Protein AF-A0A2I0K642-F1 (afdb_monomer)

Mean predicted aligned error: 12.82 Å

Organism: Punica granatum (NCBI:txid22663)

Foldseek 3Di:
DDDPDDDPPLPDQPPDLVVLVVLLVLDDPLLNVVLCLQVNDSVVVSPDDDPVVVVVQQVVQQDPVVRFRQDPNDTHPQDPCNVCVVVVNPDDDDDDQDQDPPDQLLVLLCVQQVNDSVVSCVQCVVVVRFKDFQVVLVVSLVVVSPDDDDDDHDRNNSSSSSQSCCCRPVNDDDRRIGTSSCSSVSVVSVVVSVVVVVVVVVVVVVVVVVVVVVVVVVVVVCPDDDD

InterPro domains:
  IPR056647 Domain of unknown function DUF7745 [PF24924] (45-188)

pLDDT: mean 76.32, std 14.75, range [29.03, 95.25]

Secondary structure (DSSP, 8-state):
-PPP-----GGG-SS-HHHHHHHHHHS-HHHHHHHHHHH--HHHHHHS---HHHHHHHHHHEETTTTEEEETTEEE---HHHHHHHTT--SPPP-------SS-HHHHHHHHHT--HHHHHHHHHHTTTTEEEHHHHHHHHHHHHTS--S----HHHHHHHHHHHIIIIIS--BTTEEETTHHHHHHHHHHHHHHHHHHHHHHHHHHHHHHHHHHHHHHHHT-----

Sequence (227 aa):
MSCPDSCPCLDRVTPSLEEITRIWRALRPVDCRYISAFVGDIPLLATRHVDWNFLEAAIAFWNPSHAVFDIQGTELTPTIEEYRTLIGRTAVVHDIVEPNFHTARSTLVSRLLGVPTTRLNAELAYSGSTEIAIEKLLFFIESRAHRVQGDFLRKDLCHAVLLLIFGTLLFPRSHSLIDAALASVVLQVRELAQTRVELQRRDQELARANAALESSRKRARGGPRTS

Radius of gyration: 24.11 Å; Cα contacts (8 Å, |Δi|>4): 174; chains: 1; bounding box: 51×70×68 Å

Structure (mmCIF, N/CA/C/O backbone):
data_AF-A0A2I0K642-F1
#
_entry.id   AF-A0A2I0K642-F1
#
loop_
_atom_site.group_PDB
_atom_site.id
_atom_site.type_symbol
_atom_site.label_atom_id
_atom_site.label_alt_id
_atom_site.label_comp_id
_atom_site.label_asym_id
_atom_site.label_entity_id
_atom_site.label_seq_id
_atom_site.pdbx_PDB_ins_code
_atom_site.Cartn_x
_atom_site.Cartn_y
_atom_site.Cartn_z
_atom_site.occupancy
_atom_site.B_iso_or_equiv
_atom_site.auth_seq_id
_atom_site.auth_comp_id
_atom_site.auth_asym_id
_atom_site.auth_atom_id
_atom_site.pdbx_PDB_model_num
ATOM 1 N N . MET A 1 1 ? -33.438 4.589 27.519 1.00 36.53 1 MET A N 1
ATOM 2 C CA . MET A 1 1 ? -32.696 3.818 26.503 1.00 36.53 1 MET A CA 1
ATOM 3 C C . MET A 1 1 ? -31.827 4.820 25.778 1.00 36.53 1 MET A C 1
ATOM 5 O O . MET A 1 1 ? -32.359 5.671 25.080 1.00 36.53 1 MET A O 1
ATOM 9 N N . SER A 1 2 ? -30.542 4.840 26.110 1.00 33.94 2 SER A N 1
ATOM 10 C CA . SER A 1 2 ? -29.585 5.807 25.575 1.00 33.94 2 SER A CA 1
ATOM 11 C C . SER A 1 2 ? -29.253 5.425 24.136 1.00 33.94 2 SER A C 1
ATOM 13 O O . SER A 1 2 ? -28.992 4.255 23.866 1.00 33.94 2 SER A O 1
ATOM 15 N N . CYS A 1 3 ? -29.332 6.391 23.224 1.00 29.03 3 CYS A N 1
ATOM 16 C CA . CYS A 1 3 ? -28.903 6.234 21.836 1.00 29.03 3 CYS A CA 1
ATOM 17 C C . CYS A 1 3 ? -27.415 5.829 21.828 1.00 29.03 3 CYS A C 1
ATOM 19 O O . CYS A 1 3 ? -26.661 6.452 22.581 1.00 29.03 3 CYS A O 1
ATOM 21 N N . PRO A 1 4 ? -26.976 4.820 21.054 1.00 39.34 4 PRO A N 1
ATOM 22 C CA . PRO A 1 4 ? -25.553 4.566 20.909 1.00 39.34 4 PRO A CA 1
ATOM 23 C C . PRO A 1 4 ? -24.927 5.741 20.159 1.00 39.34 4 PRO A C 1
ATOM 25 O O . PRO A 1 4 ? -25.516 6.268 19.212 1.00 39.34 4 PRO A O 1
ATOM 28 N N . ASP A 1 5 ? -23.756 6.158 20.630 1.00 40.91 5 ASP A N 1
ATOM 29 C CA . ASP A 1 5 ? -22.928 7.188 20.021 1.00 40.91 5 ASP A CA 1
ATOM 30 C C . ASP A 1 5 ? -22.826 6.981 18.504 1.00 40.91 5 ASP A C 1
ATOM 32 O O . ASP A 1 5 ? -22.614 5.866 18.024 1.00 40.91 5 ASP A O 1
ATOM 36 N N . SER A 1 6 ? -23.033 8.068 17.760 1.00 38.06 6 SER A N 1
ATOM 37 C CA . SER A 1 6 ? -23.053 8.124 16.301 1.00 38.06 6 SER A CA 1
ATOM 38 C C . SER A 1 6 ? -21.975 7.239 15.671 1.00 38.06 6 SER A C 1
ATOM 40 O O . SER A 1 6 ? -20.789 7.400 15.967 1.00 38.06 6 SER A O 1
ATOM 42 N N . CYS A 1 7 ? -22.380 6.341 14.766 1.00 36.06 7 CYS A N 1
ATOM 43 C CA . CYS A 1 7 ? -21.450 5.594 13.922 1.00 36.06 7 CYS A CA 1
ATOM 44 C C . CYS A 1 7 ? -20.437 6.572 13.293 1.00 36.06 7 CYS A C 1
ATOM 46 O O . CYS A 1 7 ? -20.851 7.634 12.814 1.00 36.06 7 CYS A O 1
ATOM 48 N N . PRO A 1 8 ? -19.125 6.271 13.299 1.00 37.06 8 PRO A N 1
ATOM 49 C CA . PRO A 1 8 ? -18.127 7.162 12.726 1.00 37.06 8 PRO A CA 1
ATOM 50 C C . PRO A 1 8 ? -18.413 7.334 11.234 1.00 37.06 8 PRO A C 1
ATOM 52 O O . PRO A 1 8 ? -18.223 6.419 10.436 1.00 37.06 8 PRO A O 1
ATOM 55 N N . CYS A 1 9 ? -18.905 8.514 10.861 1.00 40.28 9 CYS A N 1
ATOM 56 C CA . CYS A 1 9 ? -19.165 8.830 9.471 1.00 40.28 9 CYS A CA 1
ATOM 57 C C . CYS A 1 9 ? -17.826 8.921 8.727 1.00 40.28 9 CYS A C 1
ATOM 59 O O . CYS A 1 9 ? -16.973 9.747 9.063 1.00 40.28 9 CYS A O 1
ATOM 61 N N . LEU A 1 10 ? -17.641 8.090 7.700 1.00 41.91 10 LEU A N 1
ATOM 62 C CA . LEU A 1 10 ? -16.461 8.097 6.826 1.00 41.91 10 LEU A CA 1
ATOM 63 C C . LEU A 1 10 ? -16.374 9.354 5.931 1.00 41.91 10 LEU A C 1
ATOM 65 O O . LEU A 1 10 ? -15.424 9.491 5.162 1.00 41.91 10 LEU A O 1
ATOM 69 N N . ASP A 1 11 ? -17.306 10.303 6.074 1.00 42.22 11 ASP A N 1
ATOM 70 C CA . ASP A 1 11 ? -17.432 11.540 5.287 1.00 42.22 11 ASP A CA 1
ATOM 71 C C . ASP A 1 11 ? -16.189 12.442 5.269 1.00 42.22 11 ASP A C 1
ATOM 73 O O . ASP A 1 11 ? -16.116 13.378 4.471 1.00 42.22 11 ASP A O 1
ATOM 77 N N . ARG A 1 12 ? -15.199 12.219 6.142 1.00 55.47 12 ARG A N 1
ATOM 78 C CA . ARG A 1 12 ? -14.006 13.076 6.224 1.00 55.47 12 ARG A CA 1
ATOM 79 C C . ARG A 1 12 ? -12.712 12.289 6.396 1.00 55.47 12 ARG A C 1
ATOM 81 O O . ARG A 1 12 ? -11.946 12.533 7.331 1.00 55.47 12 ARG A O 1
ATOM 88 N N . VAL A 1 13 ? -12.444 11.371 5.467 1.00 62.25 13 VAL A N 1
ATOM 89 C CA . VAL A 1 13 ? -11.066 10.924 5.215 1.00 62.25 13 VAL A CA 1
ATOM 90 C C . VAL A 1 13 ? -10.261 12.132 4.732 1.00 62.25 13 VAL A C 1
ATOM 92 O O . VAL A 1 13 ? -10.628 12.787 3.757 1.00 62.25 13 VAL A O 1
ATOM 95 N N . THR A 1 14 ? -9.169 12.437 5.428 1.00 64.69 14 THR A N 1
ATOM 96 C CA . THR A 1 14 ? -8.198 13.450 5.005 1.00 64.69 14 THR A CA 1
ATOM 97 C C . THR A 1 14 ? -6.959 12.717 4.496 1.00 64.69 14 THR A C 1
ATOM 99 O O . THR A 1 14 ? -6.445 11.881 5.235 1.00 64.69 14 THR A O 1
ATOM 102 N N . PRO A 1 15 ? -6.452 12.996 3.284 1.00 71.69 15 PRO A N 1
ATOM 103 C CA . PRO A 1 15 ? -7.054 13.834 2.253 1.00 71.69 15 PRO A CA 1
ATOM 104 C C . PRO A 1 15 ? -8.270 13.146 1.622 1.00 71.69 15 PRO A C 1
ATOM 106 O O . PRO A 1 15 ? -8.391 11.920 1.671 1.00 71.69 15 PRO A O 1
ATOM 109 N N . SER A 1 16 ? -9.161 13.932 1.017 1.00 76.75 16 SER A N 1
ATOM 110 C CA . SER A 1 16 ? -10.351 13.381 0.366 1.00 76.75 16 SER A CA 1
ATOM 111 C C . SER A 1 16 ? -9.967 12.443 -0.782 1.00 76.75 16 SER A C 1
ATOM 113 O O . SER A 1 16 ? -8.887 12.538 -1.372 1.00 76.75 16 SER A O 1
ATOM 115 N N . LEU A 1 17 ? -10.882 11.552 -1.157 1.00 75.75 17 LEU A N 1
ATOM 116 C CA . LEU A 1 17 ? -10.691 10.669 -2.308 1.00 75.75 17 LEU A CA 1
ATOM 117 C C . LEU A 1 17 ? -10.458 11.452 -3.615 1.00 75.75 17 LEU A C 1
ATOM 119 O O . LEU A 1 17 ? -9.694 11.017 -4.480 1.00 75.75 17 LEU A O 1
ATOM 123 N N . GLU A 1 18 ? -11.063 12.635 -3.747 1.00 79.94 18 GLU A N 1
ATOM 124 C CA . GLU A 1 18 ? -10.823 13.555 -4.862 1.00 79.94 18 GLU A CA 1
ATOM 125 C C . GLU A 1 18 ? -9.380 14.061 -4.882 1.00 79.94 18 GLU A C 1
ATOM 127 O O . GLU A 1 18 ? -8.748 14.090 -5.938 1.00 79.94 18 GLU A O 1
ATOM 132 N N . GLU A 1 19 ? -8.829 14.415 -3.722 1.00 83.50 19 GLU A N 1
ATOM 133 C CA . GLU A 1 19 ? -7.443 14.851 -3.604 1.00 83.50 19 GLU A CA 1
ATOM 134 C C . GLU A 1 19 ? -6.461 13.700 -3.864 1.00 83.50 19 GLU A C 1
ATOM 136 O O . GLU A 1 19 ? -5.490 13.882 -4.601 1.00 83.50 19 GLU A O 1
ATOM 141 N N . ILE A 1 20 ? -6.751 12.490 -3.377 1.00 83.38 20 ILE A N 1
ATOM 142 C CA . ILE A 1 20 ? -5.987 11.281 -3.731 1.00 83.38 20 ILE A CA 1
ATOM 143 C C . ILE A 1 20 ? -6.022 11.058 -5.250 1.00 83.38 20 ILE A C 1
ATOM 145 O O . ILE A 1 20 ? -4.991 10.786 -5.869 1.00 83.38 20 ILE A O 1
ATOM 149 N N . THR A 1 21 ? -7.184 11.243 -5.880 1.00 83.50 21 THR A N 1
ATOM 150 C CA . THR A 1 21 ? -7.348 11.121 -7.336 1.00 83.50 21 THR A CA 1
ATOM 151 C C . THR A 1 21 ? -6.589 12.219 -8.091 1.00 83.50 21 THR A C 1
ATOM 153 O O . THR A 1 21 ? -5.978 11.947 -9.127 1.00 83.50 21 THR A O 1
ATOM 156 N N . ARG A 1 22 ? -6.578 13.456 -7.578 1.00 86.75 22 ARG A N 1
ATOM 157 C CA . ARG A 1 22 ? -5.790 14.579 -8.117 1.00 86.75 22 ARG A CA 1
ATOM 158 C C . ARG A 1 22 ? -4.301 14.249 -8.099 1.00 86.75 22 ARG A C 1
ATOM 160 O O . ARG A 1 22 ? -3.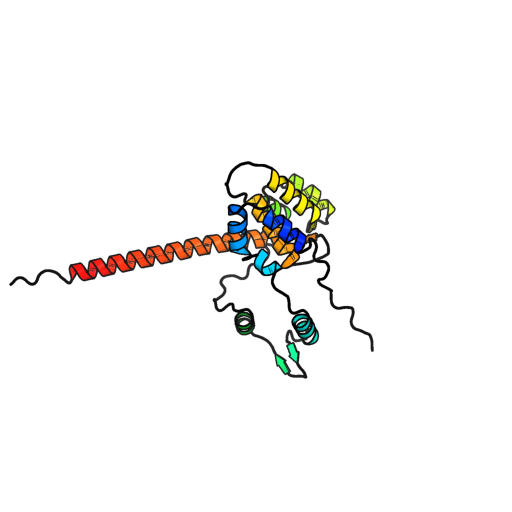642 14.396 -9.127 1.00 86.75 22 ARG A O 1
ATOM 167 N N . ILE A 1 23 ? -3.792 13.759 -6.967 1.00 88.44 23 ILE A N 1
ATOM 168 C CA . ILE A 1 23 ? -2.398 13.322 -6.825 1.00 88.44 23 ILE A CA 1
ATOM 169 C C . ILE A 1 23 ? -2.103 12.210 -7.827 1.00 88.44 23 ILE A C 1
ATOM 171 O O . ILE A 1 23 ? -1.141 12.322 -8.580 1.00 88.44 23 ILE A O 1
ATOM 175 N N . TRP A 1 24 ? -2.957 11.184 -7.900 1.00 88.69 24 TRP A N 1
ATOM 176 C CA . TRP A 1 24 ? -2.798 10.069 -8.833 1.00 88.69 24 TRP A CA 1
ATOM 177 C C . TRP A 1 24 ? -2.680 10.527 -10.290 1.00 88.69 24 TRP A C 1
ATOM 179 O O . TRP A 1 24 ? -1.780 10.091 -11.002 1.00 88.69 24 TRP A O 1
ATOM 189 N N . ARG A 1 25 ? -3.551 11.442 -10.736 1.00 87.75 25 ARG A N 1
ATOM 190 C CA . ARG A 1 25 ? -3.513 11.990 -12.105 1.00 87.75 25 ARG A CA 1
ATOM 191 C C . ARG A 1 25 ? -2.251 12.804 -12.395 1.00 87.75 25 ARG A C 1
ATOM 193 O O . ARG A 1 25 ? -1.860 12.899 -13.553 1.00 87.75 25 ARG A O 1
ATOM 200 N N . ALA A 1 26 ? -1.630 13.386 -11.372 1.00 88.62 26 ALA A N 1
ATOM 201 C CA . ALA A 1 26 ? -0.379 14.129 -11.502 1.00 88.62 26 ALA A CA 1
ATOM 202 C C . ALA A 1 26 ? 0.869 13.223 -11.511 1.00 88.62 26 ALA A C 1
ATOM 204 O O . ALA A 1 26 ? 1.966 13.684 -11.838 1.00 88.62 26 ALA A O 1
ATOM 205 N N . LEU A 1 27 ? 0.737 11.942 -11.147 1.00 88.56 27 LEU A N 1
ATOM 206 C CA . LEU A 1 27 ? 1.838 10.984 -11.197 1.00 88.56 27 LEU A CA 1
ATOM 207 C C . LEU A 1 27 ? 2.119 10.529 -12.633 1.00 88.56 27 LEU A C 1
ATOM 209 O O . LEU A 1 27 ? 1.240 10.452 -13.489 1.00 88.56 27 LEU A O 1
ATOM 213 N N . ARG A 1 28 ? 3.382 10.179 -12.896 1.00 89.25 28 ARG A N 1
ATOM 214 C CA . ARG A 1 28 ? 3.781 9.625 -14.196 1.00 89.25 28 ARG A CA 1
ATOM 215 C C . ARG A 1 28 ? 3.306 8.175 -14.320 1.00 89.25 28 ARG A C 1
ATOM 217 O O . ARG A 1 28 ? 3.268 7.471 -13.309 1.00 89.25 28 ARG A O 1
ATOM 224 N N . PRO A 1 29 ? 3.094 7.659 -15.544 1.00 89.50 29 PRO A N 1
ATOM 225 C CA . PRO A 1 29 ? 2.674 6.273 -15.751 1.00 89.50 29 PRO A CA 1
ATOM 226 C C . PRO A 1 29 ? 3.582 5.233 -15.081 1.00 89.50 29 PRO A C 1
ATOM 228 O O . PRO A 1 29 ? 3.086 4.241 -14.553 1.00 89.50 29 PRO A O 1
ATOM 231 N N . VAL A 1 30 ? 4.904 5.454 -15.066 1.00 90.06 30 VAL A N 1
ATOM 232 C CA . VAL A 1 30 ? 5.859 4.563 -14.384 1.00 90.06 30 VAL A CA 1
ATOM 233 C C . VAL A 1 30 ? 5.645 4.523 -12.866 1.00 90.06 30 VAL A C 1
ATOM 235 O O . VAL A 1 30 ? 5.705 3.448 -12.271 1.00 90.06 30 VAL A O 1
ATOM 238 N N . ASP A 1 31 ? 5.334 5.670 -12.256 1.00 90.44 31 ASP A N 1
ATOM 239 C CA . ASP A 1 31 ? 5.064 5.786 -10.822 1.00 90.44 31 ASP A CA 1
ATOM 240 C C . ASP A 1 31 ? 3.704 5.132 -10.496 1.00 90.44 31 ASP A C 1
ATOM 242 O O . ASP A 1 31 ? 3.613 4.326 -9.570 1.00 90.44 31 ASP A O 1
ATOM 246 N N . CYS A 1 32 ? 2.672 5.381 -11.317 1.00 89.38 32 CYS A N 1
ATOM 247 C CA . CYS A 1 32 ? 1.350 4.758 -11.176 1.00 89.38 32 CYS A CA 1
ATOM 248 C C . CYS A 1 32 ? 1.420 3.231 -11.255 1.00 89.38 32 CYS A C 1
ATOM 250 O O . CYS A 1 32 ? 0.879 2.552 -10.389 1.00 89.38 32 CYS A O 1
ATOM 252 N N . ARG A 1 33 ? 2.127 2.670 -12.248 1.00 89.31 33 ARG A N 1
ATOM 253 C CA . ARG A 1 33 ? 2.290 1.209 -12.371 1.00 89.31 33 ARG A CA 1
ATOM 254 C C . ARG A 1 33 ? 2.973 0.608 -11.150 1.00 89.31 33 ARG A C 1
ATOM 256 O O . ARG A 1 33 ? 2.560 -0.450 -10.684 1.00 89.31 33 ARG A O 1
ATOM 26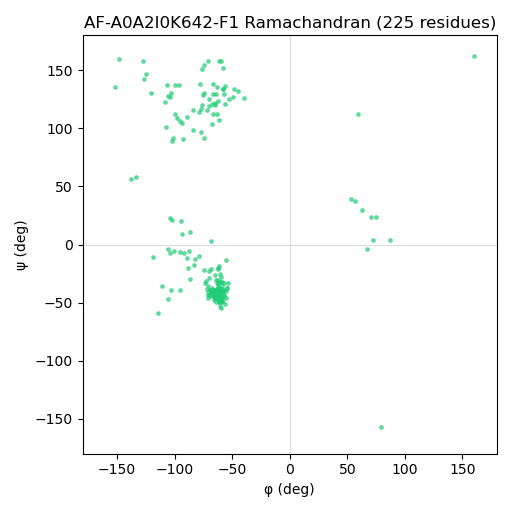3 N N . TYR A 1 34 ? 4.007 1.278 -10.639 1.00 89.75 34 TYR A N 1
ATOM 264 C CA . TYR A 1 34 ? 4.697 0.822 -9.439 1.00 89.75 34 TYR A CA 1
ATOM 265 C C . TYR A 1 34 ? 3.757 0.810 -8.231 1.00 89.75 34 TYR A C 1
ATOM 267 O O . TYR A 1 34 ? 3.706 -0.189 -7.526 1.00 89.75 34 TYR A O 1
ATOM 275 N N . ILE A 1 35 ? 2.981 1.874 -8.007 1.00 88.88 35 ILE A N 1
ATOM 276 C CA . ILE A 1 35 ? 2.031 1.937 -6.888 1.00 88.88 35 ILE A CA 1
ATOM 277 C C . ILE A 1 35 ? 0.918 0.893 -7.063 1.00 88.88 35 ILE A C 1
ATOM 279 O O . ILE A 1 35 ? 0.628 0.148 -6.126 1.00 88.88 35 ILE A O 1
ATOM 283 N N . SER A 1 36 ? 0.353 0.764 -8.268 1.00 86.88 36 SER A N 1
ATOM 284 C CA . SER A 1 36 ? -0.719 -0.196 -8.563 1.00 86.88 36 SER A CA 1
ATOM 285 C C . SER A 1 36 ? -0.330 -1.652 -8.346 1.00 86.88 36 SER A C 1
ATOM 287 O O . SER A 1 36 ? -1.197 -2.466 -8.040 1.00 86.88 36 SER A O 1
ATOM 289 N N . ALA A 1 37 ? 0.957 -1.991 -8.435 1.00 85.81 37 ALA A N 1
ATOM 290 C CA . ALA A 1 37 ? 1.430 -3.332 -8.103 1.00 85.81 37 ALA A CA 1
ATOM 291 C C . ALA A 1 37 ? 1.181 -3.719 -6.629 1.00 85.81 37 ALA A C 1
ATOM 293 O O . ALA A 1 37 ? 1.177 -4.906 -6.311 1.00 85.81 37 ALA A O 1
ATOM 294 N N . PHE A 1 38 ? 0.968 -2.744 -5.736 1.00 82.88 38 PHE A N 1
ATOM 295 C CA . PHE A 1 38 ? 0.757 -2.976 -4.303 1.00 82.88 38 PHE A CA 1
ATOM 296 C C . PHE A 1 38 ? -0.694 -2.797 -3.866 1.00 82.88 38 PHE A C 1
ATOM 298 O O . PHE A 1 38 ? -1.220 -3.622 -3.124 1.00 82.88 38 PHE A O 1
ATOM 305 N N . VAL A 1 39 ? -1.328 -1.710 -4.303 1.00 79.69 39 VAL A N 1
ATOM 306 C CA . VAL A 1 39 ? -2.668 -1.304 -3.839 1.00 79.69 39 VAL A CA 1
ATOM 307 C C . VAL A 1 39 ? -3.764 -1.555 -4.876 1.00 79.69 39 VAL A C 1
ATOM 309 O O . VAL A 1 39 ? -4.939 -1.357 -4.587 1.00 79.69 39 VAL A O 1
ATOM 312 N N . GLY A 1 40 ? -3.397 -2.019 -6.072 1.00 79.38 40 GLY A N 1
ATOM 313 C CA . GLY A 1 40 ? -4.321 -2.190 -7.187 1.00 79.38 40 GLY A CA 1
ATOM 314 C C . GLY A 1 40 ? -4.631 -0.878 -7.911 1.00 79.38 40 GLY A C 1
ATOM 315 O O . GLY A 1 40 ? -3.852 0.078 -7.908 1.00 79.38 40 GLY A O 1
ATOM 316 N N . ASP A 1 41 ? -5.766 -0.847 -8.598 1.00 75.12 41 ASP A N 1
ATOM 317 C CA . ASP A 1 41 ? -6.194 0.312 -9.377 1.00 75.12 41 ASP A CA 1
ATOM 318 C C . ASP A 1 41 ? -6.904 1.328 -8.465 1.00 75.12 41 ASP A C 1
ATOM 320 O O . ASP A 1 41 ? -8.071 1.169 -8.111 1.00 75.12 41 ASP A O 1
ATOM 324 N N . ILE A 1 42 ? -6.171 2.362 -8.041 1.00 71.69 42 ILE A N 1
ATOM 325 C CA . ILE A 1 42 ? -6.689 3.409 -7.149 1.00 71.69 42 ILE A CA 1
ATOM 326 C C . ILE A 1 42 ? -7.842 4.206 -7.790 1.00 71.69 42 ILE A C 1
ATOM 328 O O . ILE A 1 42 ? -8.861 4.380 -7.122 1.00 71.69 42 ILE A O 1
ATOM 332 N N . PRO A 1 43 ? -7.764 4.659 -9.058 1.00 68.19 43 PRO A N 1
ATOM 333 C CA . PRO A 1 43 ? -8.923 5.224 -9.753 1.00 68.19 43 PRO A CA 1
ATOM 334 C C . PRO A 1 43 ? -10.143 4.300 -9.786 1.00 68.19 43 PRO A C 1
ATOM 336 O O . PRO A 1 43 ? -11.272 4.771 -9.641 1.00 68.19 43 PRO A O 1
ATOM 339 N N . LEU A 1 44 ? -9.940 2.989 -9.945 1.00 70.12 44 LEU A N 1
ATOM 340 C CA . LEU A 1 44 ? -11.039 2.031 -9.851 1.00 70.12 44 LEU A CA 1
ATOM 341 C C . LEU A 1 44 ? -11.641 2.028 -8.441 1.00 70.12 44 LEU A C 1
ATOM 343 O O . LEU A 1 44 ? -12.858 2.085 -8.317 1.00 70.12 44 LEU A O 1
ATOM 347 N N . LEU A 1 45 ? -10.826 2.021 -7.380 1.00 64.75 45 LEU A N 1
ATOM 348 C CA . LEU A 1 45 ? -11.335 2.137 -6.004 1.00 64.75 45 LEU A CA 1
ATOM 349 C C . LEU A 1 45 ? -12.130 3.431 -5.804 1.00 64.75 45 LEU A C 1
ATOM 351 O O . LEU A 1 45 ? -13.186 3.401 -5.183 1.00 64.75 45 LEU A O 1
ATOM 355 N N . ALA A 1 46 ? -11.671 4.542 -6.384 1.00 61.81 46 ALA A N 1
ATOM 356 C CA . ALA A 1 46 ? -12.341 5.833 -6.267 1.00 61.81 46 ALA A CA 1
ATOM 357 C C . ALA A 1 46 ? -13.698 5.905 -6.992 1.00 61.81 46 ALA A C 1
ATOM 359 O O . ALA A 1 46 ? -14.523 6.763 -6.691 1.00 61.81 46 ALA A O 1
ATOM 360 N N . THR A 1 47 ? -13.923 5.018 -7.963 1.00 60.56 47 THR A N 1
ATOM 361 C CA . THR A 1 47 ? -15.164 4.945 -8.751 1.00 60.56 47 THR A CA 1
ATOM 362 C C . THR A 1 47 ? -16.101 3.836 -8.278 1.00 60.56 47 THR A C 1
ATOM 364 O O . THR A 1 47 ? -17.225 3.727 -8.768 1.00 60.56 47 THR A O 1
ATOM 367 N N . ARG A 1 48 ? -15.675 3.010 -7.313 1.00 62.34 48 ARG A N 1
ATOM 368 C CA . ARG A 1 48 ? -16.541 2.010 -6.689 1.00 62.34 48 ARG A CA 1
ATOM 369 C C . ARG A 1 48 ? -17.485 2.697 -5.712 1.00 62.34 48 ARG A C 1
ATOM 371 O O . ARG A 1 48 ? -17.058 3.292 -4.730 1.00 62.34 48 ARG A O 1
ATOM 378 N N . HIS A 1 49 ? -18.781 2.553 -5.962 1.00 58.44 49 HIS A N 1
ATOM 379 C CA . HIS A 1 49 ? -19.792 2.866 -4.965 1.00 58.44 49 HIS A CA 1
ATOM 380 C C . HIS A 1 49 ? -19.670 1.866 -3.813 1.00 58.44 49 HIS A C 1
ATOM 382 O O . HIS A 1 49 ? -19.906 0.672 -3.998 1.00 58.44 49 HIS A O 1
ATOM 388 N N . VAL A 1 50 ? -19.260 2.354 -2.643 1.00 65.69 50 VAL A N 1
ATOM 389 C CA . VAL A 1 50 ? -19.378 1.604 -1.392 1.00 65.69 50 VAL A CA 1
ATOM 390 C C . VAL A 1 50 ? -20.863 1.537 -1.056 1.00 65.69 50 VAL A C 1
ATOM 392 O O . VAL A 1 50 ? -21.532 2.569 -1.008 1.00 65.69 50 VAL A O 1
ATOM 395 N N . ASP A 1 51 ? -21.386 0.328 -0.862 1.00 67.50 51 ASP A N 1
ATOM 396 C CA . ASP A 1 51 ? -22.743 0.149 -0.358 1.00 67.50 51 ASP A CA 1
ATOM 397 C C . ASP A 1 51 ? -22.748 0.478 1.138 1.00 67.50 51 ASP A C 1
ATOM 399 O O . ASP A 1 51 ? -22.439 -0.352 1.995 1.00 67.50 51 ASP A O 1
ATOM 403 N N . TRP A 1 52 ? -23.026 1.745 1.434 1.00 68.44 52 TRP A N 1
ATOM 404 C CA . TRP A 1 52 ? -23.070 2.257 2.796 1.00 68.44 52 TRP A CA 1
ATOM 405 C C . TRP A 1 52 ? -24.141 1.570 3.639 1.00 68.44 52 TRP A C 1
ATOM 407 O O . TRP A 1 52 ? -23.900 1.341 4.818 1.00 68.44 52 TRP A O 1
ATOM 417 N N . ASN A 1 53 ? -25.257 1.156 3.032 1.00 72.25 53 ASN A N 1
ATOM 418 C CA . ASN A 1 53 ? -26.312 0.432 3.738 1.00 72.25 53 ASN A CA 1
ATOM 419 C C . ASN A 1 53 ? -25.825 -0.959 4.155 1.00 72.25 53 ASN A C 1
ATOM 421 O O . ASN A 1 53 ? -26.113 -1.411 5.259 1.00 72.25 53 ASN A O 1
ATOM 425 N N . PHE A 1 54 ? -25.058 -1.634 3.291 1.00 74.44 54 PHE A N 1
ATOM 426 C CA . PHE A 1 54 ? -24.423 -2.902 3.646 1.00 74.44 54 PHE A CA 1
ATOM 427 C C . PHE A 1 54 ? -23.411 -2.730 4.782 1.00 74.44 54 PHE A C 1
ATOM 429 O O . PHE A 1 54 ? -23.399 -3.535 5.709 1.00 74.44 54 PHE A O 1
ATOM 436 N N . LEU A 1 55 ? -22.571 -1.690 4.734 1.00 71.00 55 LEU A N 1
ATOM 437 C CA . LEU A 1 55 ? -21.585 -1.441 5.788 1.00 71.00 55 LEU A CA 1
ATOM 438 C C . LEU A 1 55 ? -22.257 -1.087 7.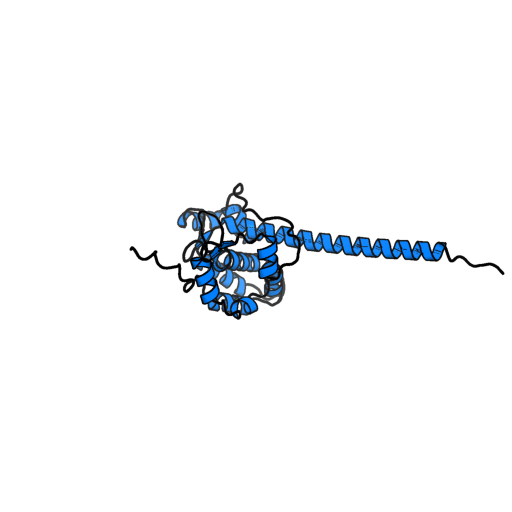122 1.00 71.00 55 LEU A C 1
ATOM 440 O O . LEU A 1 55 ? -21.859 -1.604 8.161 1.00 71.00 55 LEU A O 1
ATOM 444 N N . GLU A 1 56 ? -23.292 -0.251 7.090 1.00 72.81 56 GLU A N 1
ATOM 445 C CA . GLU A 1 56 ? -24.103 0.093 8.257 1.00 72.81 56 GLU A CA 1
ATOM 446 C C . GLU A 1 56 ? -24.791 -1.147 8.838 1.00 72.81 56 GLU A C 1
ATOM 448 O O . GLU A 1 56 ? -24.729 -1.370 10.045 1.00 72.81 56 GLU A O 1
ATOM 453 N N . ALA A 1 57 ? -25.349 -2.017 7.990 1.00 77.06 57 ALA A N 1
ATOM 454 C CA . ALA A 1 57 ? -25.896 -3.300 8.418 1.00 77.06 57 ALA A CA 1
ATOM 455 C C . ALA A 1 57 ? -24.816 -4.201 9.040 1.00 77.06 57 ALA A C 1
ATOM 457 O O . ALA A 1 57 ? -25.026 -4.755 10.115 1.00 77.06 57 ALA A O 1
ATOM 458 N N . ALA A 1 58 ? -23.643 -4.320 8.414 1.00 77.25 58 ALA A N 1
ATOM 459 C CA . ALA A 1 5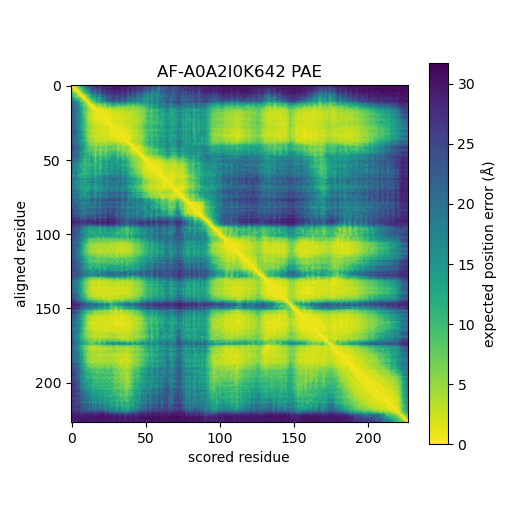8 ? -22.535 -5.106 8.949 1.00 77.25 58 ALA A CA 1
ATOM 460 C C . ALA A 1 58 ? -22.104 -4.598 10.334 1.00 77.25 58 ALA A C 1
ATOM 462 O O . ALA A 1 58 ? -21.925 -5.399 11.246 1.00 77.25 58 ALA A O 1
ATOM 463 N N . ILE A 1 59 ? -22.003 -3.279 10.522 1.00 76.44 59 ILE A N 1
ATOM 464 C CA . ILE A 1 59 ? -21.712 -2.672 11.828 1.00 76.44 59 ILE A CA 1
ATOM 465 C C . ILE A 1 59 ? -22.835 -2.969 12.828 1.00 76.44 59 ILE A C 1
ATOM 467 O O . ILE A 1 59 ? -22.549 -3.363 13.954 1.00 76.44 59 ILE A O 1
ATOM 471 N N . ALA A 1 60 ? -24.099 -2.817 12.424 1.00 81.00 60 ALA A N 1
ATOM 472 C CA . ALA A 1 60 ? -25.255 -3.034 13.292 1.00 81.00 60 ALA A CA 1
ATOM 473 C C . ALA A 1 60 ? -25.366 -4.481 13.796 1.00 81.00 60 ALA A C 1
ATOM 475 O O . ALA A 1 60 ? -25.803 -4.704 14.923 1.00 81.00 60 ALA A O 1
ATOM 476 N N . PHE A 1 61 ? -24.962 -5.455 12.977 1.00 84.88 61 PHE A N 1
ATOM 477 C CA . PHE A 1 61 ? -24.964 -6.870 13.346 1.00 84.88 61 PHE A CA 1
ATOM 478 C C . PHE A 1 61 ? -23.638 -7.340 13.954 1.00 84.88 61 PHE A C 1
ATOM 480 O O . PHE A 1 61 ? -23.564 -8.467 14.433 1.00 84.88 61 PHE A O 1
ATOM 487 N N . TRP A 1 62 ? -22.580 -6.526 13.961 1.00 85.19 62 TRP A N 1
ATOM 488 C CA . TRP A 1 62 ? -21.301 -6.918 14.550 1.00 85.19 62 TRP A CA 1
ATOM 489 C C . TRP A 1 62 ? -21.394 -6.959 16.080 1.00 85.19 62 TRP A C 1
ATOM 491 O O . TRP A 1 62 ? -21.556 -5.931 16.737 1.00 85.19 62 TRP A O 1
ATOM 501 N N . ASN A 1 63 ? -21.236 -8.148 16.662 1.00 78.38 63 ASN A N 1
ATOM 502 C CA . ASN A 1 63 ? -21.105 -8.341 18.099 1.00 78.38 63 ASN A CA 1
ATOM 503 C C . ASN A 1 63 ? -19.609 -8.366 18.472 1.00 78.38 63 ASN A C 1
ATOM 505 O O . ASN A 1 63 ? -18.932 -9.377 18.256 1.00 78.38 63 ASN A O 1
ATOM 509 N N . PRO A 1 64 ? -19.067 -7.288 19.069 1.00 67.50 64 PRO A N 1
ATOM 510 C CA . PRO A 1 64 ? -17.641 -7.191 19.362 1.00 67.50 64 PRO A CA 1
ATOM 511 C C . PRO A 1 64 ? -17.188 -8.130 20.487 1.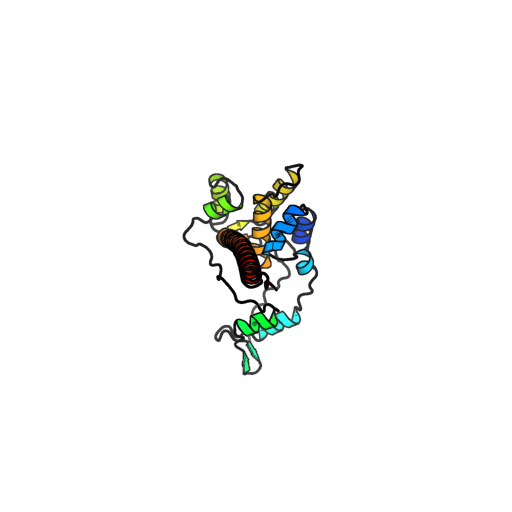00 67.50 64 PRO A C 1
ATOM 513 O O . PRO A 1 64 ? -16.009 -8.465 20.550 1.00 67.50 64 PRO A O 1
ATOM 516 N N . SER A 1 65 ? -18.094 -8.561 21.371 1.00 70.31 65 SER A N 1
ATOM 517 C CA . SER A 1 65 ? -17.765 -9.463 22.481 1.00 70.31 65 SER A CA 1
ATOM 518 C C . SER A 1 65 ? -17.524 -10.893 22.005 1.00 70.31 65 SER A C 1
ATOM 520 O O . SER A 1 65 ? -16.691 -11.593 22.573 1.00 70.31 65 SER A O 1
ATOM 522 N N . HIS A 1 66 ? -18.238 -11.305 20.959 1.00 73.62 66 HIS A N 1
ATOM 523 C CA . HIS A 1 66 ? -18.148 -12.647 20.383 1.00 73.62 66 HIS A CA 1
ATOM 524 C C . HIS A 1 66 ? -17.358 -12.669 19.059 1.00 73.62 66 HIS A C 1
ATOM 526 O O . HIS A 1 66 ? -17.043 -13.744 18.560 1.00 73.62 66 HIS A O 1
ATOM 532 N N . ALA A 1 67 ? -16.993 -11.500 18.512 1.00 74.12 67 ALA A N 1
ATOM 533 C CA . ALA A 1 67 ? -16.327 -11.336 17.214 1.00 74.12 67 ALA A CA 1
ATOM 534 C C . ALA A 1 67 ? -17.075 -12.030 16.052 1.00 74.12 67 ALA A C 1
ATOM 536 O O . ALA A 1 67 ? -16.467 -12.623 15.158 1.00 74.12 67 ALA A O 1
ATOM 537 N N . VAL A 1 68 ? -18.408 -11.947 16.084 1.00 80.00 68 VAL A N 1
ATOM 538 C CA . VAL A 1 68 ? -19.356 -12.555 15.132 1.00 80.00 68 VAL A CA 1
ATOM 539 C C . VAL A 1 68 ? -20.319 -11.500 14.606 1.00 80.00 68 VAL A C 1
ATOM 541 O O . VAL A 1 68 ? -20.565 -10.496 15.273 1.00 80.00 68 VAL A O 1
ATOM 544 N N . PHE A 1 69 ? -20.925 -11.752 13.449 1.00 80.88 69 PHE A N 1
ATOM 545 C CA . PHE A 1 69 ? -22.170 -11.082 13.088 1.00 80.88 69 PHE A CA 1
ATOM 546 C C . PHE A 1 69 ? -23.336 -11.834 13.728 1.00 80.88 69 PHE A C 1
ATOM 548 O O . PHE A 1 69 ? -23.568 -12.994 13.401 1.00 80.88 69 PHE A O 1
ATOM 555 N N . ASP A 1 70 ? -24.057 -11.192 14.638 1.00 85.38 70 ASP A N 1
ATOM 556 C CA . ASP A 1 70 ? -25.270 -11.729 15.247 1.00 85.38 70 ASP A CA 1
ATOM 557 C C . ASP A 1 70 ? -26.487 -11.206 14.486 1.00 85.38 70 ASP A C 1
ATOM 559 O O . ASP A 1 70 ? -26.863 -10.037 14.592 1.00 85.38 70 ASP A O 1
ATOM 563 N N . ILE A 1 71 ? -27.106 -12.085 13.701 1.00 85.25 71 ILE A N 1
ATOM 564 C CA . ILE A 1 71 ? -28.345 -11.783 12.991 1.00 85.25 71 ILE A CA 1
ATOM 565 C C . ILE A 1 71 ? -29.472 -12.544 13.681 1.00 85.25 71 ILE A C 1
ATOM 567 O O . ILE A 1 71 ? -29.665 -13.739 13.458 1.00 85.25 71 ILE A O 1
ATOM 571 N N . GLN A 1 72 ? -30.238 -11.834 14.513 1.00 83.31 72 GLN A N 1
ATOM 572 C CA . GLN A 1 72 ? -31.419 -12.367 15.206 1.00 83.31 72 GLN A CA 1
ATOM 573 C C . GLN A 1 72 ? -31.130 -13.616 16.066 1.00 83.31 72 GLN A C 1
ATOM 575 O O . GLN A 1 72 ? -31.949 -14.532 16.130 1.00 83.31 72 GLN A O 1
ATOM 580 N N . GLY A 1 73 ? -29.973 -13.667 16.728 1.00 81.38 73 GLY A N 1
ATOM 581 C CA . GLY A 1 73 ? -29.545 -14.797 17.555 1.00 81.38 73 GLY A CA 1
ATOM 582 C C . GLY A 1 73 ? -28.815 -15.894 16.779 1.00 81.38 73 GLY A C 1
ATOM 583 O O . GLY A 1 73 ? -28.486 -16.928 17.358 1.00 81.38 73 GLY A O 1
ATOM 584 N N . THR A 1 74 ? -28.561 -15.694 15.482 1.00 80.81 74 THR A N 1
ATOM 585 C CA . THR A 1 74 ? -27.686 -16.564 14.690 1.00 80.81 74 THR A CA 1
ATOM 586 C C . THR A 1 74 ? -26.307 -15.929 14.604 1.00 80.81 74 THR A C 1
ATOM 588 O O . THR A 1 74 ? -26.123 -14.931 13.907 1.00 80.81 74 THR A O 1
ATOM 591 N N . GLU A 1 75 ? -25.336 -16.521 15.297 1.00 87.38 75 GLU A N 1
ATOM 592 C CA . GLU A 1 75 ? -23.941 -16.101 15.218 1.00 87.38 75 GLU A CA 1
ATOM 593 C C . GLU A 1 75 ? -23.308 -16.612 13.919 1.00 87.38 75 GLU A C 1
ATOM 595 O O . GLU A 1 75 ? -23.161 -17.814 13.693 1.00 87.38 75 GLU A O 1
ATOM 600 N N . LEU A 1 76 ? -22.902 -15.685 13.061 1.00 79.00 76 LEU A N 1
ATOM 601 C CA . LEU A 1 76 ? -22.042 -15.949 11.922 1.00 79.00 76 LEU A CA 1
ATOM 602 C C . LEU A 1 76 ? -20.626 -15.544 12.316 1.00 79.00 76 LEU A C 1
ATOM 604 O O . LEU A 1 76 ? -20.340 -14.362 12.499 1.00 79.00 76 LEU A O 1
ATOM 608 N N . THR A 1 77 ? -19.726 -16.514 12.434 1.00 75.44 77 THR A N 1
ATOM 609 C CA . THR A 1 77 ? -18.279 -16.278 12.518 1.00 75.44 77 THR A CA 1
ATOM 610 C C . THR A 1 77 ? -17.710 -16.597 11.145 1.00 75.44 77 THR A C 1
ATOM 612 O O . THR A 1 77 ? -17.380 -17.756 10.893 1.00 75.44 77 THR A O 1
ATOM 615 N N . PRO A 1 78 ? -17.631 -15.631 10.208 1.00 65.50 78 PRO A N 1
ATOM 616 C CA . PRO A 1 78 ? -17.086 -15.952 8.910 1.00 65.50 78 PRO A CA 1
ATOM 617 C C . PRO A 1 78 ? -15.620 -16.306 9.129 1.00 65.50 78 PRO A C 1
ATOM 619 O O . PRO A 1 78 ? -14.823 -15.529 9.665 1.00 65.50 78 PRO A O 1
ATOM 622 N N . THR A 1 79 ? -15.266 -17.521 8.754 1.00 68.56 79 THR A N 1
ATOM 623 C CA . THR A 1 79 ? -13.885 -17.965 8.714 1.00 68.56 79 THR A CA 1
ATOM 624 C C . THR A 1 79 ? -13.105 -17.073 7.751 1.00 68.56 79 THR A C 1
ATOM 626 O O . THR A 1 79 ? -13.652 -16.450 6.837 1.00 68.56 79 THR A O 1
ATOM 629 N N . ILE A 1 80 ? -11.784 -17.017 7.920 1.00 59.97 80 ILE A N 1
ATOM 630 C CA . ILE A 1 80 ? -10.910 -16.271 7.003 1.00 59.97 80 ILE A CA 1
ATOM 631 C C . ILE A 1 80 ? -11.144 -16.712 5.543 1.00 59.97 80 ILE A C 1
ATOM 633 O O . ILE A 1 80 ? -11.062 -15.884 4.636 1.00 59.97 80 ILE A O 1
ATOM 637 N N . GLU A 1 81 ? -11.478 -17.985 5.312 1.00 63.44 81 GLU A N 1
ATOM 638 C CA . GLU A 1 81 ? -11.807 -18.520 3.985 1.00 63.44 81 GLU A CA 1
ATOM 639 C C . GLU A 1 81 ? -13.164 -18.027 3.449 1.00 63.44 81 GLU A C 1
ATOM 641 O O . GLU A 1 81 ? -13.296 -17.750 2.254 1.00 63.44 81 GLU A O 1
ATOM 646 N N . GLU A 1 82 ? -14.163 -17.842 4.313 1.00 65.44 82 GLU A N 1
ATOM 647 C CA . GLU A 1 82 ? -15.458 -17.263 3.933 1.00 65.44 82 GLU A CA 1
ATOM 648 C C . GLU A 1 82 ? -15.329 -15.774 3.608 1.00 65.44 82 GLU A C 1
ATOM 650 O O . GLU A 1 82 ? -15.817 -15.344 2.564 1.00 65.44 82 GLU A O 1
ATOM 655 N N . TYR A 1 83 ? -14.579 -15.001 4.404 1.00 60.78 83 TYR A N 1
ATOM 656 C CA . TYR A 1 83 ? -14.246 -13.612 4.060 1.00 60.78 83 TYR A CA 1
ATOM 657 C C . TYR A 1 83 ? -13.502 -13.520 2.726 1.00 60.78 83 TYR A C 1
ATOM 659 O O . TYR A 1 83 ? -13.838 -12.687 1.886 1.00 60.78 83 TYR A O 1
ATOM 667 N N . ARG A 1 84 ? -12.513 -14.394 2.507 1.00 58.19 84 ARG A N 1
ATOM 668 C CA . ARG A 1 84 ? -11.764 -14.506 1.246 1.00 58.19 84 ARG A CA 1
ATOM 669 C C . ARG A 1 84 ? -12.679 -14.773 0.059 1.00 58.19 84 ARG A C 1
ATOM 671 O O . ARG A 1 84 ? -12.525 -14.127 -0.975 1.00 58.19 84 ARG A O 1
ATOM 678 N N . THR A 1 85 ? -13.645 -15.670 0.219 1.00 60.25 85 THR A N 1
ATOM 679 C CA . THR A 1 85 ? -14.640 -15.982 -0.813 1.00 60.25 85 THR A CA 1
ATOM 680 C C . THR A 1 85 ? -15.549 -14.782 -1.081 1.00 60.25 85 THR A C 1
ATOM 682 O O . THR A 1 85 ? -15.745 -14.415 -2.239 1.00 60.25 85 THR A O 1
ATOM 685 N N . LEU A 1 86 ? -16.024 -14.111 -0.027 1.00 48.28 86 LEU A N 1
ATOM 686 C CA . LEU A 1 86 ? -16.911 -12.949 -0.112 1.00 48.28 86 LEU A CA 1
ATOM 687 C C . LEU A 1 86 ? -16.265 -11.760 -0.849 1.00 48.28 86 LEU A C 1
ATOM 689 O O . LEU A 1 86 ? -16.930 -11.086 -1.631 1.00 48.28 86 LEU A O 1
ATOM 693 N N . ILE A 1 87 ? -14.961 -11.524 -0.649 1.00 60.06 87 ILE A N 1
ATOM 694 C CA . ILE A 1 87 ? -14.208 -10.444 -1.321 1.00 60.06 87 ILE A CA 1
ATOM 695 C C . ILE A 1 87 ? -13.497 -10.892 -2.611 1.00 60.06 87 ILE A C 1
ATOM 697 O O . ILE A 1 87 ? -12.678 -10.152 -3.159 1.00 60.06 87 ILE A O 1
ATOM 701 N N . GLY A 1 88 ? -13.767 -12.109 -3.095 1.00 50.97 88 GLY A N 1
ATOM 702 C CA . GLY A 1 88 ? -13.222 -12.624 -4.355 1.00 50.97 88 GLY A CA 1
ATOM 703 C C . GLY A 1 88 ? -11.722 -12.954 -4.344 1.00 50.97 88 GLY A C 1
ATOM 704 O O . GLY A 1 88 ? -11.090 -12.970 -5.400 1.00 50.97 88 GLY A O 1
ATOM 705 N N . ARG A 1 89 ? -11.119 -13.219 -3.177 1.00 51.59 89 ARG A N 1
ATOM 706 C CA . ARG A 1 89 ? -9.718 -13.652 -3.036 1.00 51.59 89 ARG A CA 1
ATOM 707 C C . ARG A 1 89 ? -9.617 -15.163 -2.804 1.00 51.59 89 ARG A C 1
ATOM 709 O O . ARG A 1 89 ? -9.563 -15.612 -1.671 1.00 51.59 89 ARG A O 1
ATOM 716 N N . THR A 1 90 ? -9.483 -15.952 -3.866 1.00 46.22 90 THR A N 1
ATOM 717 C CA . THR A 1 90 ? -9.337 -17.425 -3.794 1.00 46.22 90 THR A CA 1
ATOM 718 C C . THR A 1 90 ? -7.891 -17.927 -3.620 1.00 46.22 90 THR A C 1
ATOM 720 O O . THR A 1 90 ? -7.632 -19.120 -3.758 1.00 46.22 90 THR A O 1
ATOM 723 N N . ALA A 1 91 ? -6.923 -17.049 -3.326 1.00 51.41 91 ALA A N 1
ATOM 724 C CA . ALA A 1 91 ? -5.506 -17.414 -3.231 1.00 51.41 91 ALA A CA 1
ATOM 725 C C . ALA A 1 91 ? -5.013 -17.524 -1.776 1.00 51.41 91 ALA A C 1
ATOM 727 O O . ALA A 1 91 ? -5.197 -16.603 -0.976 1.00 51.41 91 ALA A O 1
ATOM 728 N N . VAL A 1 92 ? -4.337 -18.641 -1.476 1.00 50.34 92 VAL A N 1
ATOM 729 C CA . VAL A 1 92 ? -3.636 -18.943 -0.215 1.00 50.34 92 VAL A CA 1
ATOM 730 C C . VAL A 1 92 ? -2.721 -17.778 0.180 1.00 50.34 92 VAL A C 1
ATOM 732 O O . VAL A 1 92 ? -1.897 -17.322 -0.614 1.00 50.34 92 VAL A O 1
ATOM 735 N N . VAL A 1 93 ? -2.861 -17.281 1.410 1.00 48.59 93 VAL A N 1
ATOM 736 C CA . VAL A 1 93 ? -2.019 -16.197 1.935 1.00 48.59 93 VAL A CA 1
ATOM 737 C C . VAL A 1 93 ? -0.634 -16.743 2.290 1.00 48.59 93 VAL A C 1
ATOM 739 O O . VAL A 1 93 ? -0.504 -17.715 3.029 1.00 48.59 93 VAL A O 1
ATOM 742 N N . HIS A 1 94 ? 0.406 -16.084 1.784 1.00 49.50 94 HIS A N 1
ATOM 743 C CA . HIS A 1 94 ? 1.733 -16.083 2.398 1.00 49.50 94 HIS A CA 1
ATOM 744 C C . HIS A 1 94 ? 1.936 -14.740 3.102 1.00 49.50 94 HIS A C 1
ATOM 746 O O . HIS A 1 94 ? 1.760 -13.695 2.464 1.00 49.50 94 HIS A O 1
ATOM 752 N N . ASP A 1 95 ? 2.300 -14.850 4.381 1.00 55.59 95 ASP A N 1
ATOM 753 C CA . ASP A 1 95 ? 2.728 -13.850 5.363 1.00 55.59 95 ASP A CA 1
ATOM 754 C C . ASP A 1 95 ? 1.757 -12.709 5.701 1.00 55.59 95 ASP A C 1
ATOM 756 O O . ASP A 1 95 ? 1.480 -11.807 4.909 1.00 55.59 95 ASP A O 1
ATOM 760 N N . ILE A 1 96 ? 1.277 -12.739 6.950 1.00 57.66 96 ILE A N 1
ATOM 761 C CA . ILE A 1 96 ? 0.667 -11.589 7.621 1.00 57.66 96 ILE A CA 1
ATOM 762 C C . ILE A 1 96 ? 1.798 -10.595 7.903 1.00 57.66 96 ILE A C 1
ATOM 764 O O . ILE A 1 96 ? 2.752 -10.916 8.606 1.00 57.66 96 ILE A O 1
ATOM 768 N N . VAL A 1 97 ? 1.702 -9.393 7.334 1.00 63.41 97 VAL A N 1
ATOM 769 C CA . VAL A 1 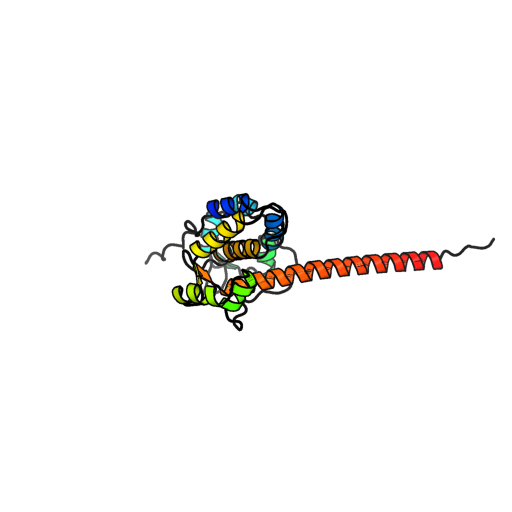97 ? 2.673 -8.318 7.567 1.00 63.41 97 VAL A CA 1
ATOM 770 C C . VAL A 1 97 ? 2.378 -7.672 8.919 1.00 63.41 97 VAL A C 1
ATOM 772 O O . VAL A 1 97 ? 1.340 -7.031 9.078 1.00 63.41 97 VAL A O 1
ATOM 775 N N . GLU A 1 98 ? 3.293 -7.809 9.877 1.00 64.19 98 GLU A N 1
ATOM 776 C CA . GLU A 1 98 ? 3.195 -7.168 11.192 1.00 64.19 98 GLU A CA 1
ATOM 777 C C . GLU A 1 98 ? 4.067 -5.903 11.243 1.00 64.19 98 GLU A C 1
ATOM 779 O O . GLU A 1 98 ? 5.197 -5.918 10.745 1.00 64.19 98 GLU A O 1
ATOM 784 N N . PRO A 1 99 ? 3.602 -4.781 11.821 1.00 65.88 99 PRO A N 1
ATOM 785 C CA . PRO A 1 99 ? 4.447 -3.606 11.979 1.00 65.88 99 PRO A CA 1
ATOM 786 C C . PRO A 1 99 ? 5.716 -3.920 12.787 1.00 65.88 99 PRO A C 1
ATOM 788 O O . PRO A 1 99 ? 5.670 -4.528 13.851 1.00 65.88 99 PRO A O 1
ATOM 791 N N . ASN A 1 100 ? 6.874 -3.466 12.311 1.00 72.38 100 ASN A N 1
ATOM 792 C CA . ASN A 1 100 ? 8.132 -3.643 13.036 1.00 72.38 100 ASN A CA 1
ATOM 793 C C . ASN A 1 100 ? 8.213 -2.637 14.196 1.00 72.38 100 ASN A C 1
ATOM 795 O O . ASN A 1 100 ? 8.625 -1.492 14.001 1.00 72.38 100 ASN A O 1
ATOM 799 N N . PHE A 1 101 ? 7.844 -3.078 15.400 1.00 66.50 101 PHE A N 1
ATOM 800 C CA . PHE A 1 101 ? 7.879 -2.261 16.620 1.00 66.50 101 PHE A CA 1
ATOM 801 C C . PHE A 1 101 ? 9.278 -2.120 17.246 1.00 66.50 101 PHE A C 1
ATOM 803 O O . PHE A 1 101 ? 9.465 -1.305 18.148 1.00 66.50 101 PHE A O 1
ATOM 810 N N . HIS A 1 102 ? 10.272 -2.879 16.773 1.00 70.75 102 HIS A N 1
ATOM 811 C CA . HIS A 1 102 ? 11.628 -2.899 17.338 1.00 70.75 102 HIS A CA 1
ATOM 812 C C . HIS A 1 102 ? 12.560 -1.849 16.724 1.00 70.75 102 HIS A C 1
ATOM 814 O O . HIS A 1 102 ? 13.583 -1.500 17.310 1.00 70.75 102 HIS A O 1
ATOM 820 N N . THR A 1 103 ? 12.227 -1.343 15.535 1.00 77.62 103 THR A N 1
ATOM 821 C CA . THR A 1 103 ? 13.018 -0.314 14.852 1.00 77.62 103 THR A CA 1
ATOM 822 C C . THR A 1 103 ? 12.446 1.067 15.138 1.00 77.62 103 THR A C 1
ATOM 824 O O . THR A 1 103 ? 11.237 1.274 15.051 1.00 77.62 103 THR A O 1
ATOM 827 N N . ALA A 1 104 ? 13.314 2.045 15.412 1.00 82.25 104 ALA A N 1
ATOM 828 C CA . ALA A 1 104 ? 12.891 3.432 15.571 1.00 82.25 104 ALA A CA 1
ATOM 829 C C . ALA A 1 104 ? 12.065 3.894 14.356 1.00 82.25 104 ALA A C 1
ATOM 831 O O . ALA A 1 104 ? 12.518 3.811 13.208 1.00 82.25 104 ALA A O 1
ATOM 832 N N . ARG A 1 105 ? 10.852 4.403 14.610 1.00 83.06 105 ARG A N 1
ATOM 833 C CA . ARG A 1 105 ? 9.906 4.818 13.560 1.00 83.06 105 ARG A CA 1
ATOM 834 C C . ARG A 1 105 ? 10.523 5.846 12.607 1.00 83.06 105 ARG A C 1
ATOM 836 O O . ARG A 1 105 ? 10.376 5.722 11.396 1.00 83.06 105 ARG A O 1
ATOM 843 N N . SER A 1 106 ? 11.300 6.800 13.122 1.00 82.69 106 SER A N 1
ATOM 844 C CA . SER A 1 106 ? 11.990 7.798 12.296 1.00 82.69 106 SER A CA 1
ATOM 845 C C . SER A 1 106 ? 13.030 7.191 11.349 1.00 82.69 106 SER A C 1
ATOM 847 O O . SER A 1 106 ? 13.170 7.665 10.223 1.00 82.69 106 SER A O 1
ATOM 849 N N . THR A 1 107 ? 13.702 6.105 11.740 1.00 87.31 107 THR A N 1
ATOM 850 C CA . THR A 1 107 ? 14.614 5.348 10.868 1.00 87.31 107 THR A CA 1
ATOM 851 C C . THR A 1 107 ? 13.855 4.661 9.737 1.00 87.31 107 THR A C 1
ATOM 853 O O . THR A 1 107 ? 14.294 4.697 8.587 1.00 87.31 107 THR A O 1
ATOM 856 N N . LEU A 1 108 ? 12.692 4.072 10.031 1.00 87.19 108 LEU A N 1
ATOM 857 C CA . LEU A 1 108 ? 11.847 3.436 9.017 1.00 87.19 108 LEU A CA 1
ATOM 858 C C . LEU A 1 108 ? 11.309 4.459 8.013 1.00 87.19 108 LEU A C 1
ATOM 860 O O . LEU A 1 108 ? 11.413 4.237 6.808 1.00 87.19 108 LEU A O 1
ATOM 864 N N . VAL A 1 109 ? 10.807 5.598 8.496 1.00 88.31 109 VAL A N 1
ATOM 865 C CA . VAL A 1 109 ? 10.323 6.699 7.648 1.00 88.31 109 VAL A CA 1
ATOM 866 C C . VAL A 1 109 ? 11.469 7.313 6.840 1.00 88.31 109 VAL A C 1
ATOM 868 O O . VAL A 1 109 ? 11.305 7.588 5.655 1.00 88.31 109 VAL A O 1
ATOM 871 N N . SER A 1 110 ? 12.656 7.463 7.433 1.00 90.88 110 SER A N 1
ATOM 872 C CA . SER A 1 110 ? 13.859 7.941 6.742 1.00 90.88 110 SER A CA 1
ATOM 873 C C . SER A 1 110 ? 14.254 7.025 5.592 1.00 90.88 110 SER A C 1
ATOM 875 O O . SER A 1 110 ? 14.436 7.491 4.466 1.00 90.88 110 SER A O 1
ATOM 877 N N . ARG A 1 111 ? 14.313 5.714 5.853 1.00 90.31 111 ARG A N 1
ATOM 878 C CA . ARG A 1 111 ? 14.603 4.690 4.845 1.00 90.31 111 ARG A CA 1
ATOM 879 C C . ARG A 1 111 ? 13.558 4.683 3.730 1.00 90.31 111 ARG A C 1
ATOM 881 O O . ARG A 1 111 ? 13.919 4.512 2.570 1.00 90.31 111 ARG A O 1
ATOM 888 N N . LEU A 1 112 ? 12.286 4.864 4.083 1.00 89.69 112 LEU A N 1
ATOM 889 C CA . LEU A 1 112 ? 11.171 4.854 3.142 1.00 89.69 112 LEU A CA 1
ATOM 890 C C . LEU A 1 112 ? 11.147 6.100 2.242 1.00 89.69 112 LEU A C 1
ATOM 892 O O . LEU A 1 112 ? 10.968 5.979 1.037 1.00 89.69 112 LEU A O 1
ATOM 896 N N . LEU A 1 113 ? 11.334 7.292 2.814 1.00 90.19 113 LEU A N 1
ATOM 897 C CA . LEU A 1 113 ? 11.196 8.567 2.098 1.00 90.19 113 LEU A CA 1
ATOM 898 C C . LEU A 1 113 ? 12.526 9.119 1.561 1.00 90.19 113 LEU A C 1
ATOM 900 O O . LEU A 1 113 ? 12.537 10.146 0.883 1.00 90.19 113 LEU A O 1
ATOM 904 N N . GLY A 1 114 ? 13.661 8.495 1.889 1.00 89.56 114 GLY A N 1
ATOM 905 C CA . GLY A 1 114 ? 14.989 8.991 1.514 1.00 89.56 114 GLY A CA 1
ATOM 906 C C . GLY A 1 114 ? 15.321 10.357 2.131 1.00 89.56 114 GLY A C 1
ATOM 907 O O . GLY A 1 114 ? 16.038 11.156 1.528 1.00 89.56 114 GLY A O 1
ATOM 908 N N . VAL A 1 115 ? 14.766 10.658 3.310 1.00 88.31 115 VAL A N 1
ATOM 909 C CA . VAL A 1 115 ? 14.967 11.924 4.036 1.00 88.31 115 VAL A CA 1
ATOM 910 C C . VAL A 1 115 ? 15.880 11.681 5.241 1.00 88.31 115 VAL A C 1
ATOM 912 O O . VAL A 1 115 ? 15.672 10.690 5.939 1.00 88.31 115 VAL A O 1
ATOM 915 N N . PRO A 1 116 ? 16.856 12.560 5.543 1.00 88.31 116 PRO A N 1
ATOM 916 C CA . PRO A 1 116 ? 17.708 12.405 6.723 1.00 88.31 116 PRO A CA 1
ATOM 917 C C . PRO A 1 116 ? 16.907 12.304 8.030 1.00 88.31 116 PRO A C 1
ATOM 919 O O . PRO A 1 116 ? 15.988 13.093 8.265 1.00 88.31 116 PRO A O 1
ATOM 922 N N . THR A 1 117 ? 17.291 11.370 8.906 1.00 84.25 117 THR A N 1
ATOM 923 C CA . THR A 1 117 ? 16.647 11.140 10.214 1.00 84.25 117 THR A CA 1
ATOM 924 C C . THR A 1 117 ? 16.632 12.385 11.098 1.00 84.25 117 THR A C 1
ATOM 926 O O . THR A 1 117 ? 15.662 12.601 11.812 1.00 84.25 117 THR A O 1
ATOM 929 N N . THR A 1 118 ? 17.647 13.251 11.016 1.00 82.62 118 THR A N 1
ATOM 930 C CA . THR A 1 118 ? 17.715 14.517 11.769 1.00 82.62 118 THR A CA 1
ATOM 931 C C . THR A 1 118 ? 16.550 15.453 11.450 1.00 82.62 118 THR A C 1
ATOM 933 O O . THR A 1 118 ? 15.943 16.011 12.360 1.00 82.62 118 THR A O 1
ATOM 936 N N . ARG A 1 119 ? 16.189 15.575 10.166 1.00 78.69 119 ARG A N 1
ATOM 937 C CA . ARG A 1 119 ? 15.053 16.387 9.714 1.00 78.69 119 ARG A CA 1
ATOM 938 C C . ARG A 1 119 ? 13.718 15.771 10.133 1.00 78.69 119 ARG A C 1
ATOM 940 O O . ARG A 1 119 ? 12.815 16.495 10.530 1.00 78.69 119 ARG A O 1
ATOM 947 N N . LEU A 1 120 ? 13.606 14.444 10.070 1.00 81.25 120 LEU A N 1
ATOM 948 C CA . LEU A 1 120 ? 12.400 13.728 10.493 1.00 81.25 120 LEU A CA 1
ATOM 949 C C . LEU A 1 120 ? 12.188 13.782 12.004 1.00 81.25 120 LEU A C 1
ATOM 951 O O . LEU A 1 120 ? 11.061 13.954 12.438 1.00 81.25 120 LEU A O 1
ATOM 955 N N . ASN A 1 121 ? 13.246 13.673 12.805 1.00 79.06 121 ASN A N 1
ATOM 956 C CA . ASN A 1 121 ? 13.138 13.726 14.261 1.00 79.06 121 ASN A CA 1
ATOM 957 C C . ASN A 1 121 ? 12.592 15.077 14.744 1.00 79.06 121 ASN A C 1
ATOM 959 O O . ASN A 1 121 ? 11.814 15.093 15.686 1.00 79.06 121 ASN A O 1
ATOM 963 N N . ALA A 1 122 ? 12.948 16.186 14.088 1.00 72.38 122 ALA A N 1
ATOM 964 C CA . ALA A 1 122 ? 12.399 17.502 14.415 1.00 72.38 122 ALA A CA 1
ATOM 965 C C . ALA A 1 122 ? 10.890 17.599 14.115 1.00 72.38 122 ALA A C 1
ATOM 967 O O . ALA A 1 122 ? 10.129 18.086 14.945 1.00 72.38 122 ALA A O 1
ATOM 968 N N . GLU A 1 123 ? 10.451 17.094 12.958 1.00 69.88 123 GLU A N 1
ATOM 969 C CA . GLU A 1 123 ? 9.032 17.100 12.563 1.00 69.88 123 GLU A CA 1
ATOM 970 C C . GLU A 1 123 ? 8.200 16.109 13.395 1.00 69.88 123 GLU A C 1
ATOM 972 O O . GLU A 1 123 ? 7.101 16.437 13.829 1.00 69.88 123 GLU A O 1
ATOM 977 N N . LEU A 1 124 ? 8.735 14.916 13.675 1.00 70.25 124 LEU A N 1
ATOM 978 C CA . LEU A 1 124 ? 8.069 13.897 14.490 1.00 70.25 124 LEU A CA 1
ATOM 979 C C . LEU A 1 124 ? 8.041 14.275 15.977 1.00 70.25 124 LEU A C 1
ATOM 981 O O . LEU A 1 124 ? 7.101 13.914 16.672 1.00 70.25 124 LEU A O 1
ATOM 985 N N . ALA A 1 125 ? 9.035 15.003 16.497 1.00 65.88 125 ALA A N 1
ATOM 986 C CA . ALA A 1 125 ? 9.014 15.477 17.884 1.00 65.88 125 ALA A CA 1
ATOM 987 C C . ALA A 1 125 ? 7.840 16.433 18.155 1.00 65.88 125 ALA A C 1
ATOM 989 O O . ALA A 1 125 ? 7.300 16.430 19.258 1.00 65.88 125 ALA A O 1
ATOM 990 N N . TYR A 1 126 ? 7.411 17.198 17.145 1.00 62.34 126 TYR A N 1
ATOM 991 C CA . TYR A 1 126 ? 6.248 18.082 17.234 1.00 62.34 126 TYR A CA 1
ATOM 992 C C . TYR A 1 126 ? 4.914 17.309 17.314 1.00 62.34 126 TYR A C 1
ATOM 994 O O . TYR A 1 126 ? 3.978 17.773 17.957 1.00 62.34 126 TYR A O 1
ATOM 1002 N N . SER A 1 127 ? 4.839 16.106 16.732 1.00 60.66 127 SER A N 1
ATOM 1003 C CA . SER A 1 127 ? 3.642 15.245 16.666 1.00 60.66 127 SER A CA 1
ATOM 1004 C C . SER A 1 127 ? 3.671 14.047 17.633 1.00 60.66 127 SER A C 1
ATOM 1006 O O . SER A 1 127 ? 3.034 13.023 17.394 1.00 60.66 127 SER A O 1
ATOM 1008 N N . GLY A 1 128 ? 4.447 14.110 18.720 1.00 61.72 128 GLY A N 1
ATOM 1009 C CA . GLY A 1 128 ? 4.493 13.020 19.707 1.00 61.72 128 GLY A CA 1
ATOM 1010 C C . GLY A 1 128 ? 5.278 11.776 19.262 1.00 61.72 128 GLY A C 1
ATOM 1011 O O . GLY A 1 128 ? 5.064 10.682 19.780 1.00 61.72 128 GLY A O 1
ATOM 1012 N N . SER A 1 129 ? 6.222 11.921 18.326 1.00 65.69 129 SER A N 1
ATOM 1013 C CA . SER A 1 129 ? 7.213 10.934 17.836 1.00 65.69 129 SER A CA 1
ATOM 1014 C C . SER A 1 129 ? 6.686 9.723 17.061 1.00 65.69 129 SER A C 1
ATOM 1016 O O . SER A 1 129 ? 7.475 8.910 16.565 1.00 65.69 129 SER A O 1
ATOM 1018 N N . THR A 1 130 ? 5.368 9.587 16.938 1.00 74.06 130 THR A N 1
ATOM 1019 C CA . THR A 1 130 ? 4.744 8.404 16.330 1.00 74.06 130 THR A CA 1
ATOM 1020 C C . THR A 1 130 ? 3.927 8.709 15.088 1.00 74.06 130 THR A C 1
ATOM 1022 O O . THR A 1 130 ? 3.589 7.779 14.365 1.00 74.06 130 THR A O 1
ATOM 1025 N N . GLU A 1 131 ? 3.667 9.980 14.790 1.00 85.25 131 GLU A N 1
ATOM 1026 C CA . GLU A 1 131 ? 2.684 10.371 13.783 1.00 85.25 131 GLU A CA 1
ATOM 1027 C C . GLU A 1 131 ? 3.269 11.318 12.739 1.00 85.25 131 GLU A C 1
ATOM 1029 O O . GLU A 1 131 ? 4.079 12.192 13.037 1.00 85.25 131 GLU A O 1
ATOM 1034 N N . ILE A 1 132 ? 2.848 11.145 11.493 1.00 85.88 132 ILE A N 1
ATOM 1035 C CA . ILE A 1 132 ? 3.217 11.972 10.349 1.00 85.88 132 ILE A CA 1
ATOM 1036 C C . ILE A 1 132 ? 1.993 12.796 9.976 1.00 85.88 132 ILE A C 1
ATOM 1038 O O . ILE A 1 132 ? 0.944 12.238 9.657 1.00 85.88 132 ILE A O 1
ATOM 1042 N N . ALA A 1 133 ? 2.135 14.118 9.978 1.00 88.19 133 ALA A N 1
ATOM 1043 C CA . ALA A 1 133 ? 1.069 14.998 9.527 1.00 88.19 133 ALA A CA 1
ATOM 1044 C C . ALA A 1 133 ? 0.822 14.833 8.020 1.00 88.19 133 ALA A C 1
ATOM 1046 O O . ALA A 1 133 ? 1.752 14.914 7.209 1.00 88.19 133 ALA A O 1
ATOM 1047 N N . ILE A 1 134 ? -0.441 14.629 7.644 1.00 87.75 134 ILE A N 1
ATOM 1048 C CA . ILE A 1 134 ? -0.865 14.431 6.254 1.00 87.75 134 ILE A CA 1
ATOM 1049 C C . ILE A 1 134 ? -0.469 15.630 5.395 1.00 87.75 134 ILE A C 1
ATOM 1051 O O . ILE A 1 134 ? 0.084 15.439 4.319 1.00 87.75 134 ILE A O 1
ATOM 1055 N N . GLU A 1 135 ? -0.638 16.857 5.892 1.00 88.81 135 GLU A N 1
ATOM 1056 C CA . GLU A 1 135 ? -0.225 18.081 5.188 1.00 88.81 135 GLU A CA 1
ATOM 1057 C C . GLU A 1 135 ? 1.273 18.088 4.828 1.00 88.81 135 GLU A C 1
ATOM 1059 O O . GLU A 1 135 ? 1.655 18.475 3.724 1.00 88.81 135 GLU A O 1
ATOM 1064 N N . LYS A 1 136 ? 2.137 17.593 5.724 1.00 89.44 136 LYS A N 1
ATOM 1065 C CA . LYS A 1 136 ? 3.589 17.541 5.516 1.00 89.44 136 LYS A CA 1
ATOM 1066 C C . LYS A 1 136 ? 3.935 16.483 4.479 1.00 89.44 136 LYS A C 1
ATOM 1068 O O . LYS A 1 136 ? 4.820 16.698 3.649 1.00 89.44 136 LYS A O 1
ATOM 1073 N N . LEU A 1 137 ? 3.227 15.353 4.513 1.00 90.31 137 LEU A N 1
ATOM 1074 C CA . LEU A 1 137 ? 3.378 14.288 3.528 1.00 90.31 137 LEU A CA 1
ATOM 1075 C C . LEU A 1 137 ? 2.884 14.731 2.142 1.00 90.31 137 LEU A C 1
ATOM 1077 O O . LEU A 1 137 ? 3.568 14.482 1.152 1.00 90.31 137 LEU A O 1
ATOM 1081 N N . LEU A 1 138 ? 1.760 15.447 2.070 1.00 91.31 138 LEU A N 1
ATOM 1082 C CA . LEU A 1 138 ? 1.236 16.046 0.840 1.00 91.31 138 LEU A CA 1
ATOM 1083 C C . LEU A 1 138 ? 2.218 17.063 0.259 1.00 91.31 138 LEU A C 1
ATOM 1085 O O . LEU A 1 138 ? 2.599 16.947 -0.905 1.00 91.31 138 LEU A O 1
ATOM 1089 N N . PHE A 1 139 ? 2.722 17.986 1.082 1.00 90.69 139 PHE A N 1
ATOM 1090 C CA . PHE A 1 139 ? 3.744 18.943 0.661 1.00 90.69 139 PHE A CA 1
ATOM 1091 C C . PHE A 1 139 ? 5.011 18.239 0.150 1.00 90.69 139 PHE A C 1
ATOM 1093 O O . PHE A 1 139 ? 5.600 18.642 -0.856 1.00 90.69 139 PHE A O 1
ATOM 1100 N N . PHE A 1 140 ? 5.430 17.148 0.802 1.00 91.12 140 PHE A N 1
ATOM 1101 C CA . PHE A 1 140 ? 6.544 16.329 0.328 1.00 91.12 140 PHE A CA 1
ATOM 1102 C C . PHE A 1 140 ? 6.259 15.728 -1.057 1.00 91.12 140 PHE A C 1
ATOM 1104 O O . PHE A 1 140 ? 7.088 15.887 -1.958 1.00 91.12 140 PHE A O 1
ATOM 1111 N N . ILE A 1 141 ? 5.096 15.095 -1.248 1.00 91.31 141 ILE A N 1
ATOM 1112 C CA . ILE A 1 141 ? 4.654 14.510 -2.525 1.00 91.31 141 ILE A CA 1
ATOM 1113 C C . ILE A 1 141 ? 4.657 15.571 -3.626 1.00 91.31 141 ILE A C 1
ATOM 1115 O O . ILE A 1 141 ? 5.293 15.373 -4.664 1.00 91.31 141 ILE A O 1
ATOM 1119 N N . GLU A 1 142 ? 4.026 16.720 -3.385 1.00 89.44 142 GLU A N 1
ATOM 1120 C CA . GLU A 1 142 ? 3.964 17.819 -4.347 1.00 89.44 142 GLU A CA 1
ATOM 1121 C C . GLU A 1 142 ? 5.372 18.328 -4.683 1.00 89.44 142 GLU A C 1
ATOM 1123 O O . GLU A 1 142 ? 5.732 18.425 -5.857 1.00 89.44 142 GLU A O 1
ATOM 1128 N N . SER A 1 143 ? 6.238 18.538 -3.687 1.00 88.25 143 SER A N 1
ATOM 1129 C CA . SER A 1 143 ? 7.614 18.995 -3.928 1.00 88.25 143 SER A CA 1
ATOM 1130 C C . SER A 1 143 ? 8.431 18.032 -4.803 1.00 88.25 143 SER A C 1
ATOM 1132 O O . SER A 1 143 ? 9.296 18.466 -5.564 1.00 88.25 143 SER A O 1
ATOM 1134 N N . ARG A 1 144 ? 8.170 16.720 -4.717 1.00 85.06 144 ARG A N 1
ATOM 1135 C CA . ARG A 1 144 ? 8.866 15.677 -5.488 1.00 85.06 144 ARG A CA 1
ATOM 1136 C C . ARG A 1 144 ? 8.240 15.443 -6.857 1.00 85.06 144 ARG A C 1
ATOM 1138 O O . ARG A 1 144 ? 8.967 15.104 -7.795 1.00 85.06 144 ARG A O 1
ATOM 1145 N N . ALA A 1 145 ? 6.934 15.668 -6.991 1.00 83.00 145 ALA A N 1
ATOM 1146 C CA . ALA A 1 145 ? 6.222 15.595 -8.260 1.00 83.00 145 ALA A CA 1
ATOM 1147 C C . ALA A 1 145 ? 6.803 16.583 -9.290 1.00 83.00 145 ALA A C 1
ATOM 1149 O O . ALA A 1 145 ? 6.998 16.197 -10.441 1.00 83.00 145 ALA A O 1
ATOM 1150 N N . HIS A 1 146 ? 7.192 17.787 -8.849 1.00 75.25 146 HIS A N 1
ATOM 1151 C CA . HIS A 1 146 ? 7.665 18.884 -9.706 1.00 75.25 146 HIS A CA 1
ATOM 1152 C C . HIS A 1 146 ? 9.178 18.882 -10.022 1.00 75.25 146 HIS A C 1
ATOM 1154 O O . HIS A 1 146 ? 9.642 19.726 -10.782 1.00 75.25 146 HIS A O 1
ATOM 1160 N N . ARG A 1 147 ? 9.985 17.989 -9.426 1.00 67.62 147 ARG A N 1
ATOM 1161 C CA . ARG A 1 147 ? 11.448 18.193 -9.325 1.00 67.62 147 ARG A CA 1
ATOM 1162 C C . ARG A 1 147 ? 12.336 17.677 -10.467 1.00 67.62 147 ARG A C 1
ATOM 1164 O O . ARG A 1 147 ? 13.511 18.027 -10.448 1.00 67.62 147 ARG A O 1
ATOM 1171 N N . VAL A 1 148 ? 11.874 16.859 -11.422 1.00 58.88 148 VAL A N 1
ATOM 1172 C CA . VAL A 1 148 ? 12.780 16.259 -12.438 1.00 58.88 148 VAL A CA 1
ATOM 1173 C C . VAL A 1 148 ? 12.081 15.957 -13.772 1.00 58.88 148 VAL A C 1
ATOM 1175 O O . VAL A 1 148 ? 11.017 15.342 -13.788 1.00 58.88 148 VAL A O 1
ATOM 1178 N N . GLN A 1 149 ? 12.742 16.302 -14.884 1.00 56.09 149 GLN A N 1
ATOM 1179 C CA . GLN A 1 149 ? 12.397 15.904 -16.253 1.00 56.09 149 GLN A CA 1
ATOM 1180 C C . GLN A 1 149 ? 13.099 14.569 -16.593 1.00 56.09 149 GLN A C 1
ATOM 1182 O O . GLN A 1 149 ? 14.322 14.515 -16.696 1.00 56.09 149 GLN A O 1
ATOM 1187 N N . GLY A 1 150 ? 12.350 13.471 -16.715 1.00 65.19 150 GLY A N 1
ATOM 1188 C CA . GLY A 1 150 ? 12.866 12.135 -17.064 1.00 65.19 150 GLY A CA 1
ATOM 1189 C C . GLY A 1 150 ? 11.885 11.033 -16.655 1.00 65.19 150 GLY A C 1
ATOM 1190 O O . GLY A 1 150 ? 11.012 11.295 -15.835 1.00 65.19 150 GLY A O 1
ATOM 1191 N N . ASP A 1 151 ? 12.004 9.812 -17.192 1.00 68.25 151 ASP A N 1
ATOM 1192 C CA . ASP A 1 151 ? 11.029 8.715 -16.968 1.00 68.25 151 ASP A CA 1
ATOM 1193 C C . ASP A 1 151 ? 11.501 7.651 -15.948 1.00 68.25 151 ASP A C 1
ATOM 1195 O O . ASP A 1 151 ? 11.043 6.511 -15.920 1.00 68.25 151 ASP A O 1
ATOM 1199 N N . PHE A 1 152 ? 12.453 8.006 -15.080 1.00 81.00 152 PHE A N 1
ATOM 1200 C CA . PHE A 1 152 ? 12.971 7.099 -14.047 1.00 81.00 152 PHE A CA 1
ATOM 1201 C C . PHE A 1 152 ? 12.013 6.975 -12.860 1.00 81.00 152 PHE A C 1
ATOM 1203 O O . PHE A 1 152 ? 11.511 7.993 -12.382 1.00 81.00 152 PHE A O 1
ATOM 1210 N N . LEU A 1 153 ? 11.820 5.762 -12.328 1.00 84.50 153 LEU A N 1
ATOM 1211 C CA . LEU A 1 153 ? 10.988 5.496 -11.146 1.00 84.50 153 LEU A CA 1
ATOM 1212 C C . LEU A 1 153 ? 11.443 6.316 -9.924 1.00 84.50 153 LEU A C 1
ATOM 1214 O O . LEU A 1 153 ? 12.565 6.148 -9.441 1.00 84.50 153 LEU A O 1
ATOM 1218 N N . ARG A 1 154 ? 10.544 7.142 -9.372 1.00 86.75 154 ARG A N 1
ATOM 1219 C CA . ARG A 1 154 ? 10.798 7.911 -8.142 1.00 86.75 154 ARG A CA 1
ATOM 1220 C C . ARG A 1 154 ? 10.319 7.119 -6.934 1.00 86.75 154 ARG A C 1
ATOM 1222 O O . ARG A 1 154 ? 9.154 7.202 -6.551 1.00 86.75 154 ARG A O 1
ATOM 1229 N N . LYS A 1 155 ? 11.213 6.309 -6.364 1.00 88.88 155 LYS A N 1
ATOM 1230 C CA . LYS A 1 155 ? 10.872 5.413 -5.247 1.00 88.88 155 LYS A CA 1
ATOM 1231 C C . LYS A 1 155 ? 10.372 6.183 -4.027 1.00 88.88 155 LYS A C 1
ATOM 1233 O O . LYS A 1 155 ? 9.303 5.855 -3.540 1.00 88.88 155 LYS A O 1
ATOM 1238 N N . ASP A 1 156 ? 11.071 7.239 -3.619 1.00 89.69 156 ASP A N 1
ATOM 1239 C CA . ASP A 1 156 ? 10.694 8.105 -2.494 1.00 89.69 156 ASP A CA 1
ATOM 1240 C C . ASP A 1 156 ? 9.293 8.717 -2.656 1.00 89.69 156 ASP A C 1
ATOM 1242 O O . ASP A 1 156 ? 8.492 8.688 -1.723 1.00 89.69 156 ASP A O 1
ATOM 1246 N N . LEU A 1 157 ? 8.963 9.211 -3.856 1.00 91.56 157 LEU A N 1
ATOM 1247 C CA . LEU A 1 157 ? 7.622 9.705 -4.179 1.00 91.56 157 LEU A CA 1
ATOM 1248 C C . LEU A 1 157 ? 6.575 8.588 -4.114 1.00 91.56 157 LEU A C 1
ATOM 1250 O O . LEU A 1 157 ? 5.542 8.751 -3.469 1.00 91.56 157 LEU A O 1
ATOM 1254 N N . CYS A 1 158 ? 6.831 7.451 -4.765 1.00 91.94 158 CYS A N 1
ATOM 1255 C CA . CYS A 1 158 ? 5.894 6.328 -4.771 1.00 91.94 158 CYS A CA 1
ATOM 1256 C C . CYS A 1 158 ? 5.641 5.796 -3.358 1.00 91.94 158 CYS A C 1
ATOM 1258 O O . CYS A 1 158 ? 4.517 5.461 -3.001 1.00 91.94 158 CYS A O 1
ATOM 1260 N N . HIS A 1 159 ? 6.691 5.733 -2.544 1.00 93.00 159 HIS A N 1
ATOM 1261 C CA . HIS A 1 159 ? 6.634 5.325 -1.150 1.00 93.00 159 HIS A CA 1
ATOM 1262 C C . HIS A 1 159 ? 5.852 6.311 -0.285 1.00 93.00 159 HIS A C 1
ATOM 1264 O O . HIS A 1 159 ? 5.070 5.869 0.550 1.00 93.00 159 HIS A O 1
ATOM 1270 N N . ALA A 1 160 ? 5.994 7.618 -0.519 1.00 93.25 160 ALA A N 1
ATOM 1271 C CA . ALA A 1 160 ? 5.177 8.634 0.142 1.00 93.25 160 ALA A CA 1
ATOM 1272 C C . ALA A 1 160 ? 3.686 8.489 -0.202 1.00 93.25 160 ALA A C 1
ATOM 1274 O O . ALA A 1 160 ? 2.843 8.562 0.688 1.00 93.25 160 ALA A O 1
ATOM 1275 N N . VAL A 1 161 ? 3.355 8.227 -1.472 1.00 92.31 161 VAL A N 1
ATOM 1276 C CA . VAL A 1 161 ? 1.966 8.006 -1.911 1.00 92.31 161 VAL A CA 1
ATOM 1277 C C . VAL A 1 161 ? 1.400 6.699 -1.347 1.00 92.31 161 VAL A C 1
ATOM 1279 O O . VAL A 1 161 ? 0.256 6.675 -0.903 1.00 92.31 161 VAL A O 1
ATOM 1282 N N . LEU A 1 162 ? 2.191 5.623 -1.299 1.00 91.62 162 LEU A N 1
ATOM 1283 C CA . LEU A 1 162 ? 1.789 4.380 -0.633 1.00 91.62 162 LEU A CA 1
ATOM 1284 C C . LEU A 1 162 ? 1.529 4.611 0.857 1.00 91.62 162 LEU A C 1
ATOM 1286 O O . LEU A 1 162 ? 0.515 4.153 1.367 1.00 91.62 162 LEU A O 1
ATOM 1290 N N . LEU A 1 163 ? 2.400 5.352 1.543 1.00 91.81 163 LEU A N 1
ATOM 1291 C CA . LEU A 1 163 ? 2.207 5.688 2.951 1.00 91.81 163 LEU A CA 1
ATOM 1292 C C . LEU A 1 163 ? 0.931 6.510 3.170 1.00 91.81 163 LEU A C 1
ATOM 1294 O O . LEU A 1 163 ? 0.210 6.242 4.125 1.00 91.81 163 LEU A O 1
ATOM 1298 N N . LEU A 1 164 ? 0.628 7.447 2.263 1.00 91.19 164 LEU A N 1
ATOM 1299 C CA . LEU A 1 164 ? -0.622 8.205 2.266 1.00 91.19 164 LEU A CA 1
ATOM 1300 C C . LEU A 1 164 ? -1.825 7.261 2.145 1.00 91.19 164 LEU A C 1
ATOM 1302 O O . LEU A 1 164 ? -2.661 7.250 3.033 1.00 91.19 164 LEU A O 1
ATOM 1306 N N . ILE A 1 165 ? -1.873 6.405 1.117 1.00 87.88 165 ILE A N 1
ATOM 1307 C CA . ILE A 1 165 ? -2.987 5.464 0.891 1.00 87.88 165 ILE A CA 1
ATOM 1308 C C . ILE A 1 165 ? -3.165 4.506 2.076 1.00 87.88 165 ILE A C 1
ATOM 1310 O O . ILE A 1 165 ? -4.282 4.302 2.547 1.00 87.88 165 ILE A O 1
ATOM 1314 N N . PHE A 1 166 ? -2.075 3.925 2.583 1.00 85.31 166 PHE A N 1
ATOM 1315 C CA . PHE A 1 166 ? -2.138 3.022 3.732 1.00 85.31 166 PHE A CA 1
ATOM 1316 C C . PHE A 1 166 ? -2.621 3.751 4.987 1.00 85.31 166 PHE A C 1
ATOM 1318 O O . PHE A 1 166 ? -3.455 3.215 5.707 1.00 85.31 166 PHE A O 1
ATOM 1325 N N . GLY A 1 167 ? -2.128 4.963 5.237 1.00 84.69 167 GLY A N 1
ATOM 1326 C CA . GLY A 1 167 ? -2.476 5.744 6.421 1.00 84.69 167 GLY A CA 1
ATOM 1327 C C . GLY A 1 167 ? -3.868 6.362 6.402 1.00 84.69 167 GLY A C 1
ATOM 1328 O O . GLY A 1 167 ? -4.394 6.669 7.465 1.00 84.69 167 GLY A O 1
ATOM 1329 N N . THR A 1 168 ? -4.464 6.549 5.224 1.00 81.44 168 THR A N 1
ATOM 1330 C CA . THR A 1 168 ? -5.733 7.279 5.087 1.00 81.44 168 THR A CA 1
ATOM 1331 C C . THR A 1 168 ? -6.894 6.379 4.699 1.00 81.44 168 THR A C 1
ATOM 1333 O O . THR A 1 168 ? -8.004 6.601 5.168 1.00 81.44 168 THR A O 1
ATOM 1336 N N . LEU A 1 169 ? -6.651 5.356 3.872 1.00 76.69 169 LEU A N 1
ATOM 1337 C CA . LEU A 1 169 ? -7.695 4.455 3.377 1.00 76.69 169 LEU A CA 1
ATOM 1338 C C . LEU A 1 169 ? -7.699 3.102 4.088 1.00 76.69 169 LEU A C 1
ATOM 1340 O O . LEU A 1 169 ? -8.770 2.561 4.340 1.00 76.69 169 LEU A O 1
ATOM 1344 N N . LEU A 1 170 ? -6.525 2.534 4.386 1.00 76.50 170 LEU A N 1
ATOM 1345 C CA . LEU A 1 170 ? -6.433 1.164 4.916 1.00 76.50 170 LEU A CA 1
ATOM 1346 C C . LEU A 1 170 ? -6.357 1.114 6.445 1.00 76.50 170 LEU A C 1
ATOM 1348 O O . LEU A 1 170 ? -6.959 0.241 7.060 1.00 76.50 170 LEU A O 1
ATOM 1352 N N . PHE A 1 171 ? -5.621 2.043 7.052 1.00 77.56 171 PHE A N 1
ATOM 1353 C CA . PHE A 1 171 ? -5.378 2.097 8.494 1.00 77.56 171 PHE A CA 1
ATOM 1354 C C . PHE A 1 171 ? -5.574 3.522 9.039 1.00 77.56 171 PHE A C 1
ATOM 1356 O O . PHE A 1 171 ? -4.634 4.095 9.602 1.00 77.56 171 PHE A O 1
ATOM 1363 N N . PRO A 1 172 ? -6.766 4.123 8.857 1.00 73.94 172 PRO A N 1
ATOM 1364 C CA . PRO A 1 172 ? -7.052 5.445 9.397 1.00 73.94 172 PRO A CA 1
ATOM 1365 C C . PRO A 1 172 ? -6.995 5.410 10.928 1.00 73.94 172 PRO A C 1
ATOM 1367 O O . PRO A 1 172 ? -7.520 4.491 11.556 1.00 73.94 172 PRO A O 1
ATOM 1370 N N . ARG A 1 173 ? -6.352 6.412 11.536 1.00 66.81 173 ARG A N 1
ATOM 1371 C CA . ARG A 1 173 ? -6.195 6.498 12.999 1.00 66.81 173 ARG A CA 1
ATOM 1372 C C . ARG A 1 173 ? -6.940 7.688 13.596 1.00 66.81 173 ARG A C 1
ATOM 1374 O O . ARG A 1 173 ? -7.807 7.515 14.443 1.00 66.81 173 ARG A O 1
ATOM 1381 N N . SER A 1 174 ? -6.597 8.891 13.148 1.00 66.94 174 SER A N 1
ATOM 1382 C CA . SER A 1 174 ? -7.184 10.162 13.573 1.00 66.94 174 SER A CA 1
ATOM 1383 C C . SER A 1 174 ? -7.154 11.147 12.404 1.00 66.94 174 SER A C 1
ATOM 1385 O O . SER A 1 174 ? -6.399 10.972 11.443 1.00 66.94 174 SER A O 1
ATOM 1387 N N . HIS A 1 175 ? -7.998 12.180 12.447 1.00 72.06 175 HIS A N 1
ATOM 1388 C CA . HIS A 1 175 ? -8.027 13.177 11.380 1.00 72.06 175 HIS A CA 1
ATOM 1389 C C . HIS A 1 175 ? -6.637 13.807 11.207 1.00 72.06 175 HIS A C 1
ATOM 1391 O O . HIS A 1 175 ? -6.052 14.296 12.170 1.00 72.06 175 HIS A O 1
ATOM 1397 N N . SER A 1 176 ? -6.138 13.841 9.967 1.00 82.88 176 SER A N 1
ATOM 1398 C CA . SER A 1 176 ? -4.897 14.516 9.544 1.00 82.88 176 SER A CA 1
ATOM 1399 C C . SER A 1 176 ? -3.548 13.902 9.969 1.00 82.88 176 SER A C 1
ATOM 1401 O O . SER A 1 176 ? -2.515 14.456 9.586 1.00 82.88 176 SER A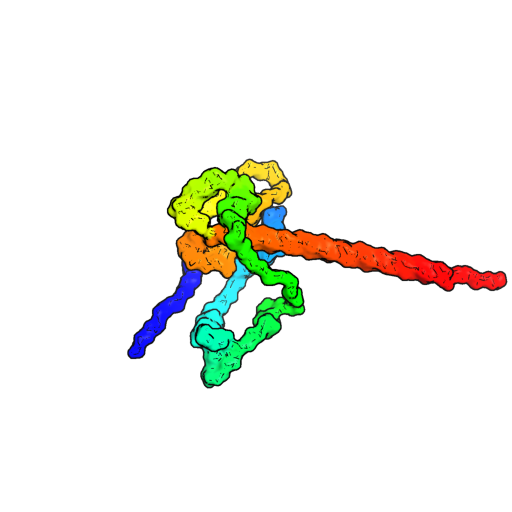 O 1
ATOM 1403 N N . LEU A 1 177 ? -3.516 12.743 10.643 1.00 84.50 177 LEU A N 1
ATOM 1404 C CA . LEU A 1 177 ? -2.272 12.079 11.067 1.00 84.50 177 LEU A CA 1
ATOM 1405 C C . LEU A 1 177 ? -2.170 10.624 10.572 1.00 84.50 177 LEU A C 1
ATOM 1407 O O . LEU A 1 177 ? -3.162 9.908 10.477 1.00 84.50 177 LEU A O 1
ATOM 1411 N N . ILE A 1 178 ? -0.945 10.179 10.280 1.00 86.12 178 ILE A N 1
ATOM 1412 C CA . ILE A 1 178 ? -0.607 8.809 9.859 1.00 86.12 178 ILE A CA 1
ATOM 1413 C C . ILE A 1 178 ? 0.378 8.203 10.860 1.00 86.12 178 ILE A C 1
ATOM 1415 O O . ILE A 1 178 ? 1.411 8.809 11.133 1.00 86.12 178 ILE A O 1
ATOM 1419 N N . ASP A 1 179 ? 0.126 6.989 11.359 1.00 85.38 179 ASP A N 1
ATOM 1420 C CA . ASP A 1 179 ? 1.100 6.292 12.212 1.00 85.38 179 ASP A CA 1
ATOM 1421 C C . ASP A 1 179 ? 2.375 5.965 11.419 1.00 85.38 179 ASP A C 1
ATOM 1423 O O . ASP A 1 179 ? 2.355 5.239 10.422 1.00 85.38 179 ASP A O 1
ATOM 1427 N N . ALA A 1 180 ? 3.516 6.454 11.896 1.00 86.38 180 ALA A N 1
ATOM 1428 C CA . ALA A 1 180 ? 4.824 6.188 11.320 1.00 86.38 180 ALA A CA 1
ATOM 1429 C C . ALA A 1 180 ? 5.202 4.692 11.338 1.00 86.38 180 ALA A C 1
ATOM 1431 O O . ALA A 1 180 ? 6.058 4.273 10.556 1.00 86.38 180 ALA A O 1
ATOM 1432 N N . ALA A 1 181 ? 4.556 3.858 12.164 1.00 85.50 181 ALA A N 1
ATOM 1433 C CA . ALA A 1 181 ? 4.695 2.402 12.119 1.00 85.50 181 ALA A CA 1
ATOM 1434 C C . ALA A 1 181 ? 4.288 1.813 10.757 1.00 85.50 181 ALA A C 1
ATOM 1436 O O . ALA A 1 181 ? 4.872 0.813 10.328 1.00 85.50 181 ALA A O 1
ATOM 1437 N N . LEU A 1 182 ? 3.383 2.467 10.017 1.00 87.69 182 LEU A N 1
ATOM 1438 C CA . LEU A 1 182 ? 3.000 2.055 8.662 1.00 87.69 182 LEU A CA 1
ATOM 1439 C C . LEU A 1 182 ? 4.168 2.098 7.677 1.00 87.69 182 LEU A C 1
ATOM 1441 O O . LEU A 1 182 ? 4.155 1.364 6.690 1.00 87.69 182 LEU A O 1
ATOM 1445 N N . ALA A 1 183 ? 5.231 2.858 7.964 1.00 87.94 183 ALA A N 1
ATOM 1446 C CA . ALA A 1 183 ? 6.438 2.804 7.151 1.00 87.94 183 ALA A CA 1
ATOM 1447 C C . ALA A 1 183 ? 7.042 1.390 7.120 1.00 87.94 183 ALA A C 1
ATOM 1449 O O . ALA A 1 183 ? 7.521 0.950 6.076 1.00 87.94 183 ALA A O 1
ATOM 1450 N N . SER A 1 184 ? 6.973 0.644 8.229 1.00 87.31 184 SER A N 1
ATOM 1451 C CA . SER A 1 184 ? 7.415 -0.756 8.252 1.00 87.31 184 SER A CA 1
ATOM 1452 C C . SER A 1 184 ? 6.531 -1.666 7.401 1.00 87.31 184 SER A C 1
ATOM 1454 O O . SER A 1 184 ? 7.058 -2.549 6.730 1.00 87.31 184 SER A O 1
ATOM 1456 N N . VAL A 1 185 ? 5.217 -1.429 7.383 1.00 85.38 185 VAL A N 1
ATOM 1457 C CA . VAL A 1 185 ? 4.257 -2.197 6.581 1.00 85.38 185 VAL A CA 1
ATOM 1458 C C . VAL A 1 185 ? 4.527 -1.974 5.097 1.00 85.38 185 VAL A C 1
ATOM 1460 O O . VAL A 1 185 ? 4.683 -2.936 4.352 1.00 85.38 185 VAL A O 1
ATOM 1463 N N . VAL A 1 186 ? 4.688 -0.717 4.667 1.00 86.38 186 VAL A N 1
ATOM 1464 C CA . VAL A 1 186 ? 5.005 -0.386 3.267 1.00 86.38 186 VAL A CA 1
ATOM 1465 C C . VAL A 1 186 ? 6.336 -1.016 2.832 1.00 86.38 186 VAL A C 1
ATOM 1467 O O . VAL A 1 186 ? 6.449 -1.521 1.713 1.00 86.38 186 VAL A O 1
ATOM 1470 N N . LEU A 1 187 ? 7.344 -1.033 3.710 1.00 86.56 187 LEU A N 1
ATOM 1471 C CA . LEU A 1 187 ? 8.643 -1.654 3.423 1.00 86.56 187 LEU A CA 1
ATOM 1472 C C . LEU A 1 187 ? 8.537 -3.179 3.293 1.00 86.56 187 LEU A C 1
ATOM 1474 O O . LEU A 1 187 ? 9.089 -3.734 2.347 1.00 86.56 187 LEU A O 1
ATOM 1478 N N . GLN A 1 188 ? 7.789 -3.837 4.177 1.00 84.12 188 GLN A N 1
ATOM 1479 C CA . GLN A 1 188 ? 7.581 -5.286 4.133 1.00 84.12 188 GLN A CA 1
ATOM 1480 C C . GLN A 1 188 ? 6.744 -5.718 2.932 1.00 84.12 188 GLN A C 1
ATOM 1482 O O . GLN A 1 188 ? 7.116 -6.651 2.230 1.00 84.12 188 GLN A O 1
ATOM 1487 N N . VAL A 1 189 ? 5.654 -5.006 2.629 1.00 81.75 189 VAL A N 1
ATOM 1488 C CA . VAL A 1 189 ? 4.828 -5.268 1.439 1.00 81.75 189 VAL A CA 1
ATOM 1489 C C . VAL A 1 189 ? 5.671 -5.153 0.167 1.00 81.75 189 VAL A C 1
ATOM 1491 O O . VAL A 1 189 ? 5.557 -5.982 -0.739 1.00 81.75 189 VAL A O 1
ATOM 1494 N N . ARG A 1 190 ? 6.576 -4.167 0.114 1.00 84.19 190 ARG A N 1
ATOM 1495 C CA . ARG A 1 190 ? 7.554 -4.040 -0.969 1.00 84.19 190 ARG A CA 1
ATOM 1496 C C . ARG A 1 190 ? 8.472 -5.257 -1.053 1.00 84.19 190 ARG A C 1
ATOM 1498 O O . ARG A 1 190 ? 8.638 -5.804 -2.141 1.00 84.19 190 ARG A O 1
ATOM 1505 N N . GLU A 1 191 ? 9.110 -5.627 0.051 1.00 83.31 191 GLU A N 1
ATOM 1506 C CA . GLU A 1 191 ? 10.056 -6.747 0.105 1.00 83.31 191 GLU A CA 1
ATOM 1507 C C . GLU A 1 191 ? 9.371 -8.063 -0.289 1.00 83.31 191 GLU A C 1
ATOM 1509 O O . GLU A 1 191 ? 9.872 -8.785 -1.149 1.00 83.31 191 GLU A O 1
ATOM 1514 N N . LEU A 1 192 ? 8.166 -8.313 0.224 1.00 79.06 192 LEU A N 1
ATOM 1515 C CA . LEU A 1 192 ? 7.352 -9.477 -0.113 1.00 79.06 192 LEU A CA 1
ATOM 1516 C C . LEU A 1 192 ? 7.002 -9.526 -1.606 1.00 79.06 192 LEU A C 1
ATOM 1518 O O . LEU A 1 192 ? 7.130 -10.575 -2.236 1.00 79.06 192 LEU A O 1
ATOM 1522 N N . ALA A 1 193 ? 6.591 -8.402 -2.199 1.00 77.81 193 ALA A N 1
ATOM 1523 C CA . ALA A 1 193 ? 6.285 -8.352 -3.628 1.00 77.81 193 ALA A CA 1
ATOM 1524 C C . ALA A 1 193 ? 7.522 -8.641 -4.492 1.00 77.81 193 ALA A C 1
ATOM 1526 O O . ALA A 1 193 ? 7.425 -9.364 -5.481 1.00 77.81 193 ALA A O 1
ATOM 1527 N N . GLN A 1 194 ? 8.691 -8.117 -4.107 1.00 79.00 194 GLN A N 1
ATOM 1528 C CA . GLN A 1 194 ? 9.949 -8.399 -4.804 1.00 79.00 194 GLN A CA 1
ATOM 1529 C C . GLN A 1 194 ? 10.306 -9.886 -4.727 1.00 79.00 194 GLN A C 1
ATOM 1531 O O . GLN A 1 194 ? 10.617 -10.493 -5.752 1.00 79.00 194 GLN A O 1
ATOM 1536 N N . THR A 1 195 ? 10.187 -10.486 -3.542 1.00 78.56 195 THR A N 1
ATOM 1537 C CA . THR A 1 195 ? 10.431 -11.918 -3.338 1.00 78.56 195 THR A CA 1
ATOM 1538 C C . THR A 1 195 ? 9.479 -12.779 -4.167 1.00 78.56 195 THR A C 1
ATOM 1540 O O . THR A 1 195 ? 9.917 -13.758 -4.761 1.00 78.56 195 THR A O 1
ATOM 1543 N N . ARG A 1 196 ? 8.197 -12.404 -4.281 1.00 77.06 196 ARG A N 1
ATOM 1544 C CA . ARG A 1 196 ? 7.217 -13.135 -5.107 1.00 77.06 196 ARG A CA 1
ATOM 1545 C C . ARG A 1 196 ? 7.563 -13.108 -6.594 1.00 77.06 196 ARG A C 1
ATOM 1547 O O . ARG A 1 196 ? 7.472 -14.144 -7.245 1.00 77.06 196 ARG A O 1
ATOM 1554 N N . VAL A 1 197 ? 7.978 -11.955 -7.125 1.00 80.69 197 VAL A N 1
ATOM 1555 C CA . VAL A 1 197 ? 8.414 -11.846 -8.529 1.00 80.69 197 VAL A CA 1
ATOM 1556 C C . VAL A 1 197 ? 9.639 -12.724 -8.783 1.00 80.69 197 VAL A C 1
ATOM 1558 O O . VAL A 1 197 ? 9.690 -13.427 -9.792 1.00 80.69 197 VAL A O 1
ATOM 1561 N N . GLU A 1 198 ? 10.599 -12.726 -7.858 1.00 81.94 198 GLU A N 1
ATOM 1562 C CA . GLU A 1 198 ? 11.789 -13.569 -7.972 1.00 81.94 198 GLU A CA 1
ATOM 1563 C C . GLU A 1 198 ? 11.437 -15.060 -7.883 1.00 81.94 198 GLU A C 1
ATOM 1565 O O . GLU A 1 198 ? 11.904 -15.851 -8.698 1.00 81.94 198 GLU A O 1
ATOM 1570 N N . LEU A 1 199 ? 10.555 -15.451 -6.959 1.00 82.94 199 LEU A N 1
ATOM 1571 C CA . LEU A 1 199 ? 10.078 -16.830 -6.835 1.00 82.94 199 LEU A CA 1
ATOM 1572 C C . LEU A 1 199 ? 9.397 -17.298 -8.129 1.00 82.94 199 LEU A C 1
ATOM 1574 O O . LEU A 1 199 ? 9.766 -18.328 -8.686 1.00 82.94 199 LEU A O 1
ATOM 1578 N N . GLN A 1 200 ? 8.477 -16.492 -8.666 1.00 83.19 200 GLN A N 1
ATOM 1579 C CA . GLN A 1 200 ? 7.770 -16.802 -9.906 1.00 83.19 200 GLN A CA 1
ATOM 1580 C C . GLN A 1 200 ? 8.728 -16.927 -11.097 1.00 83.19 200 GLN A C 1
ATOM 1582 O O . GLN A 1 200 ? 8.544 -17.781 -11.967 1.00 83.19 200 GLN A O 1
ATOM 1587 N N . ARG A 1 201 ? 9.773 -16.094 -11.143 1.00 89.12 201 ARG A N 1
ATOM 1588 C CA . ARG A 1 201 ? 10.830 -16.208 -12.149 1.00 89.12 201 ARG A CA 1
ATOM 1589 C C . ARG A 1 201 ? 11.573 -17.538 -12.022 1.00 89.12 201 ARG A C 1
ATOM 1591 O O . ARG A 1 201 ? 11.774 -18.209 -13.034 1.00 89.12 201 ARG A O 1
ATOM 1598 N N . ARG A 1 202 ? 11.946 -17.940 -10.806 1.00 87.75 202 ARG A N 1
ATOM 1599 C CA . ARG A 1 20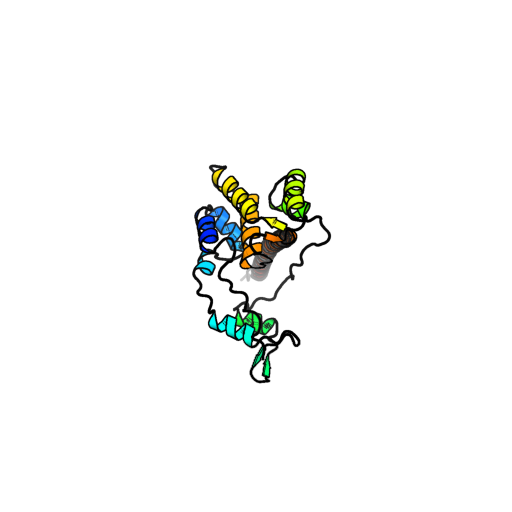2 ? 12.632 -19.220 -10.564 1.00 87.75 202 ARG A CA 1
ATOM 1600 C C . ARG A 1 202 ? 11.758 -20.412 -10.939 1.00 87.75 202 ARG A C 1
ATOM 1602 O O . ARG A 1 202 ? 12.254 -21.329 -11.588 1.00 87.75 202 ARG A O 1
ATOM 1609 N N . ASP A 1 203 ? 10.464 -20.367 -10.639 1.00 90.62 203 ASP A N 1
ATOM 1610 C CA . ASP A 1 203 ? 9.519 -21.413 -11.046 1.00 90.62 203 ASP A CA 1
ATOM 1611 C C . ASP A 1 203 ? 9.422 -21.532 -12.575 1.00 90.62 203 ASP A C 1
ATOM 1613 O O . ASP A 1 203 ? 9.426 -22.638 -13.122 1.00 90.62 203 ASP A O 1
ATOM 1617 N N . GLN A 1 204 ? 9.412 -20.405 -13.296 1.00 92.88 204 GLN A N 1
ATOM 1618 C CA . GLN A 1 204 ? 9.454 -20.409 -14.763 1.00 92.88 204 GLN A CA 1
ATOM 1619 C C . GLN A 1 204 ? 10.767 -20.981 -15.311 1.00 92.88 204 GLN A C 1
ATOM 1621 O O . GLN A 1 204 ? 10.753 -21.718 -16.300 1.00 92.88 204 GLN A O 1
ATOM 1626 N N . GLU A 1 205 ? 11.903 -20.650 -14.696 1.00 94.75 205 GLU A N 1
ATOM 1627 C CA . GLU A 1 205 ? 13.212 -21.185 -15.081 1.00 94.75 205 GLU A CA 1
ATOM 1628 C C . GLU A 1 205 ? 13.283 -22.704 -14.853 1.00 94.75 205 GLU A C 1
ATOM 1630 O O . GLU A 1 205 ? 13.707 -23.437 -15.752 1.00 94.75 205 GLU A O 1
ATOM 1635 N N . LEU A 1 206 ? 12.772 -23.197 -13.719 1.00 95.00 206 LEU A N 1
ATOM 1636 C CA . LEU A 1 206 ? 12.662 -24.630 -13.425 1.00 95.00 206 LEU A CA 1
ATOM 1637 C C . LEU A 1 206 ? 11.741 -25.353 -14.416 1.00 95.00 206 LEU A C 1
ATOM 1639 O O . LEU A 1 206 ? 12.102 -26.411 -14.938 1.00 95.00 206 LEU A O 1
ATOM 1643 N N . ALA A 1 207 ? 10.581 -24.775 -14.740 1.00 93.94 207 ALA A N 1
ATOM 1644 C CA . ALA A 1 207 ? 9.660 -25.345 -15.721 1.00 93.94 207 ALA A CA 1
ATOM 1645 C C . ALA A 1 207 ? 10.309 -25.475 -17.111 1.00 93.94 207 ALA A C 1
ATOM 1647 O O . ALA A 1 207 ? 10.177 -26.510 -17.771 1.00 93.94 207 ALA A O 1
ATOM 1648 N N . ARG A 1 208 ? 11.069 -24.457 -17.541 1.00 94.69 208 ARG A N 1
ATOM 1649 C CA . ARG A 1 208 ? 11.821 -24.485 -18.808 1.00 94.69 208 ARG A CA 1
ATOM 1650 C C . ARG A 1 208 ? 12.923 -25.544 -18.797 1.00 94.69 208 ARG A C 1
ATOM 1652 O O . ARG A 1 208 ? 13.061 -26.274 -19.779 1.00 94.69 208 ARG A O 1
ATOM 1659 N N . ALA A 1 209 ? 13.677 -25.655 -17.703 1.00 94.19 209 ALA A N 1
ATOM 1660 C CA . ALA A 1 209 ? 14.728 -26.660 -17.559 1.00 94.19 209 ALA A CA 1
ATOM 1661 C C . ALA A 1 209 ? 14.162 -28.090 -17.621 1.00 94.19 209 ALA A C 1
ATOM 1663 O O . ALA A 1 209 ? 14.677 -28.926 -18.366 1.00 94.19 209 ALA A O 1
ATOM 1664 N N . ASN A 1 210 ? 13.049 -28.350 -16.927 1.00 94.88 210 ASN A N 1
ATOM 1665 C CA . ASN A 1 210 ? 12.368 -29.646 -16.956 1.00 94.88 210 ASN A CA 1
ATOM 1666 C C . ASN A 1 210 ? 11.849 -29.996 -18.359 1.00 94.88 210 ASN A C 1
ATOM 1668 O O . ASN A 1 210 ? 12.046 -31.116 -18.833 1.00 94.88 210 ASN A O 1
ATOM 1672 N N . ALA A 1 211 ? 11.251 -29.034 -19.070 1.00 95.25 211 ALA A N 1
ATOM 1673 C CA . ALA A 1 211 ? 10.794 -29.240 -20.445 1.00 95.25 211 ALA A CA 1
ATOM 1674 C C . ALA A 1 211 ? 11.953 -29.557 -21.413 1.00 95.25 211 ALA A C 1
ATOM 1676 O O . ALA A 1 211 ? 11.825 -30.423 -22.287 1.00 95.25 211 ALA A O 1
ATOM 1677 N N . ALA A 1 212 ? 13.099 -28.888 -21.249 1.00 94.62 212 ALA A N 1
ATOM 1678 C CA . ALA A 1 212 ? 14.301 -29.144 -22.041 1.00 94.62 212 ALA A CA 1
ATOM 1679 C C . ALA A 1 212 ? 14.890 -30.536 -21.758 1.00 94.62 212 ALA A C 1
ATOM 1681 O O . ALA A 1 212 ? 15.255 -31.254 -22.697 1.00 94.62 212 ALA A O 1
ATOM 1682 N N . LEU A 1 213 ? 14.927 -30.944 -20.486 1.00 94.25 213 LEU A N 1
ATOM 1683 C CA . LEU A 1 213 ? 15.383 -32.268 -20.070 1.00 94.25 213 LEU A CA 1
ATOM 1684 C C . LEU A 1 213 ? 14.502 -33.375 -20.663 1.00 94.25 213 LEU A C 1
ATOM 1686 O O . LEU A 1 213 ? 15.021 -34.313 -21.270 1.00 94.25 213 LEU A O 1
ATOM 1690 N N . GLU A 1 214 ? 13.179 -33.240 -20.567 1.00 93.00 214 GLU A N 1
ATOM 1691 C CA . GLU A 1 214 ? 12.237 -34.209 -21.140 1.00 93.00 214 GLU A CA 1
ATOM 1692 C C . GLU A 1 214 ? 12.339 -34.284 -22.667 1.00 93.00 214 GLU A C 1
ATOM 1694 O O . GLU A 1 214 ? 12.321 -35.370 -23.253 1.00 93.00 214 GLU A O 1
ATOM 1699 N N . SER A 1 215 ? 12.540 -33.146 -23.332 1.00 91.19 215 SER A N 1
ATOM 1700 C CA . SER A 1 215 ? 12.790 -33.111 -24.777 1.00 91.19 215 SER A CA 1
ATOM 1701 C C . SER A 1 215 ? 14.092 -33.831 -25.149 1.00 91.19 215 SER A C 1
ATOM 1703 O O . SER A 1 215 ? 14.132 -34.579 -26.127 1.00 91.19 215 SER A O 1
ATOM 17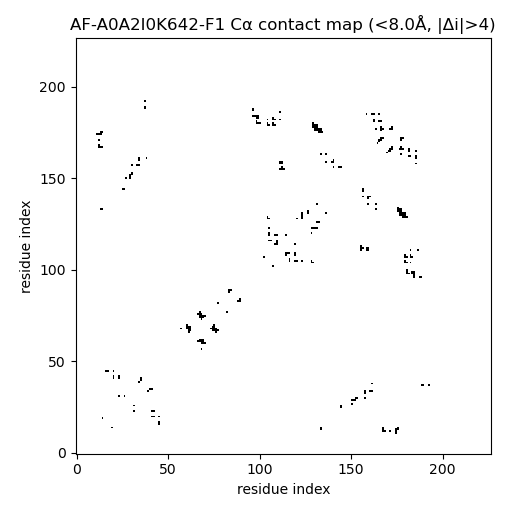05 N N . SER A 1 216 ? 15.152 -33.665 -24.352 1.00 90.56 216 SER A N 1
ATOM 1706 C CA . SER A 1 216 ? 16.418 -34.386 -24.531 1.00 90.56 216 SER A CA 1
ATOM 1707 C C . SER A 1 216 ? 16.251 -35.898 -24.336 1.00 90.56 216 SER A C 1
ATOM 1709 O O . SER A 1 216 ? 16.680 -36.687 -25.180 1.00 90.56 216 SER A O 1
ATOM 1711 N N . ARG A 1 217 ? 15.535 -36.310 -23.283 1.00 89.56 217 ARG A N 1
ATOM 1712 C CA . ARG A 1 217 ? 15.242 -37.717 -22.980 1.00 89.56 217 ARG A CA 1
ATOM 1713 C C . ARG A 1 217 ? 14.452 -38.401 -24.095 1.00 89.56 217 ARG A C 1
ATOM 1715 O O . ARG A 1 217 ? 14.747 -39.544 -24.440 1.00 89.56 217 ARG A O 1
ATOM 1722 N N . LYS A 1 218 ? 13.467 -37.711 -24.678 1.00 86.88 218 LYS A N 1
ATOM 1723 C CA . LYS A 1 218 ? 12.693 -38.215 -25.825 1.00 86.88 218 LYS A CA 1
ATOM 1724 C C . LYS A 1 218 ? 13.573 -38.422 -27.057 1.00 86.88 218 LYS A C 1
ATOM 1726 O O . LYS A 1 218 ? 13.480 -39.472 -27.683 1.00 86.88 218 LYS A O 1
ATOM 1731 N N . ARG A 1 219 ? 14.471 -37.477 -27.363 1.00 86.50 219 ARG A N 1
ATOM 1732 C CA . ARG A 1 219 ? 15.428 -37.614 -28.478 1.00 86.50 219 ARG A CA 1
ATOM 1733 C C . ARG A 1 219 ? 16.394 -38.780 -28.278 1.00 86.50 219 ARG A C 1
ATOM 1735 O O . ARG A 1 219 ? 16.607 -39.542 -29.211 1.00 86.50 219 ARG A O 1
ATOM 1742 N N . ALA A 1 220 ? 16.910 -38.970 -27.063 1.00 80.12 220 ALA A N 1
ATOM 1743 C CA . ALA A 1 220 ? 17.800 -40.090 -26.750 1.00 80.12 220 ALA A CA 1
ATOM 1744 C C . ALA A 1 220 ? 17.114 -41.466 -26.885 1.00 80.12 220 ALA A C 1
ATOM 1746 O O . ALA A 1 220 ? 17.760 -42.446 -27.239 1.00 80.12 220 ALA A O 1
ATOM 1747 N N . ARG A 1 221 ? 15.799 -41.547 -26.632 1.00 78.00 221 ARG A N 1
ATOM 1748 C CA . ARG A 1 221 ? 15.003 -42.782 -26.775 1.00 78.00 221 ARG A CA 1
ATOM 1749 C C . ARG A 1 221 ? 14.526 -43.060 -28.205 1.00 78.00 221 ARG A C 1
ATOM 1751 O O . ARG A 1 221 ? 14.136 -44.185 -28.489 1.00 78.00 221 ARG A O 1
ATOM 1758 N N . GLY A 1 222 ? 14.542 -42.059 -29.083 1.00 65.12 222 GLY A N 1
ATOM 1759 C CA . GLY A 1 222 ? 14.087 -42.150 -30.475 1.00 65.12 222 GLY A CA 1
ATOM 1760 C C . GLY A 1 222 ? 15.185 -42.449 -31.502 1.00 65.12 222 GLY A C 1
ATOM 1761 O O . GLY A 1 222 ? 14.992 -42.131 -32.672 1.00 65.12 222 GLY A O 1
ATOM 1762 N N . GLY A 1 223 ? 16.336 -42.997 -31.090 1.00 56.09 223 GLY A N 1
ATOM 1763 C CA . GLY A 1 223 ? 17.445 -43.322 -31.999 1.00 56.09 223 GLY A CA 1
ATOM 1764 C C . GLY A 1 223 ? 17.046 -44.288 -33.135 1.00 56.09 223 GLY A C 1
ATOM 1765 O O . GLY A 1 223 ? 16.113 -45.075 -32.959 1.00 56.09 223 GLY A O 1
ATOM 1766 N N . PRO A 1 224 ? 17.716 -44.226 -34.306 1.00 53.78 224 PRO A N 1
ATOM 1767 C CA . PRO A 1 224 ? 17.215 -44.789 -35.558 1.00 53.78 224 PRO A CA 1
ATOM 1768 C C . PRO A 1 224 ? 17.088 -46.312 -35.482 1.00 53.78 224 PRO A C 1
ATOM 1770 O O . PRO A 1 224 ? 18.050 -47.002 -35.149 1.00 53.78 224 PRO A O 1
ATOM 1773 N N . ARG A 1 225 ? 15.918 -46.846 -35.854 1.00 53.53 225 ARG A N 1
ATOM 1774 C CA . ARG A 1 225 ? 15.796 -48.260 -36.224 1.00 53.53 225 ARG A CA 1
ATOM 1775 C C . ARG A 1 225 ? 16.572 -48.453 -37.523 1.00 53.53 225 ARG A C 1
ATOM 1777 O O . ARG A 1 225 ? 16.120 -48.018 -38.577 1.00 53.53 225 ARG A O 1
ATOM 1784 N N . THR A 1 226 ? 17.754 -49.044 -37.421 1.00 50.72 226 THR A N 1
ATOM 1785 C CA . THR A 1 226 ? 18.504 -49.555 -38.567 1.00 50.72 226 THR A CA 1
ATOM 1786 C C . THR A 1 226 ? 17.679 -50.667 -39.216 1.00 50.72 226 THR A C 1
ATOM 1788 O O . THR A 1 226 ? 17.445 -51.696 -38.576 1.00 50.72 226 THR A O 1
ATOM 1791 N N . SER A 1 227 ? 17.181 -50.422 -40.431 1.00 54.62 227 SER A N 1
ATOM 1792 C CA . SER A 1 227 ? 16.839 -51.491 -41.379 1.00 54.62 227 SER A CA 1
ATOM 1793 C C . SER A 1 227 ? 18.105 -52.125 -41.931 1.00 54.62 227 SER A C 1
ATOM 1795 O O . SER A 1 227 ? 19.122 -51.399 -42.021 1.00 54.62 227 SER A O 1
#

Solvent-accessible surface area (backbone atoms only — not comparable to full-atom values): 13425 Å² total; per-residue (Å²): 136,82,79,77,78,76,76,84,72,75,90,67,47,52,72,41,70,67,54,52,49,52,53,57,72,70,49,53,71,62,42,48,54,59,45,30,76,77,76,41,62,59,72,57,58,72,68,53,82,74,61,60,68,60,52,51,48,53,58,73,25,46,36,80,90,76,70,22,37,43,60,93,86,45,74,42,66,74,47,75,66,51,52,26,56,76,72,71,48,89,68,86,85,80,79,87,84,68,63,56,82,87,54,60,39,49,58,38,41,18,71,50,47,75,44,63,48,73,66,44,48,60,60,20,57,77,50,75,60,46,34,41,49,43,68,61,54,50,51,50,43,54,60,55,68,76,66,71,94,73,88,72,76,53,60,37,50,39,42,49,52,49,50,48,48,43,24,42,74,75,52,64,78,55,87,49,38,24,59,34,53,51,38,37,40,57,51,48,57,50,52,52,52,53,51,50,55,51,50,54,49,49,54,51,52,50,52,51,52,52,54,52,50,53,53,50,53,51,55,69,72,62,63,81,82,82,126